Protein AF-A0A9D5VE72-F1 (afdb_monomer_lite)

Secondary structure (DSSP, 8-state):
-PPPEEEEEEE--S---HHHHHHHHHHSPSSEEEEEEE-GGGGGGGGS--GGGTTSEEEEEHHHHHHHHSSPPP-BTTEEEE-HHHHHHHHHH-SEEEEES-TTSSPPTT-----EEEEEEPSSTTSHHHHHHHHHHHHHHHTT-EEEEEESS---SSPPPGGGS-HHHHHHHHHHHHTTPEE--SSTT--------

Foldseek 3Di:
DDAAFEEEEEEAALDFPPVCLVCVQVQDDPRYAYEYEAAHNSLNCQPPDSPSCNNHQYEYAQVNNCVPPVDGDDDDPRYDYDHLVVVLVSLVRGPAYAYPPGLDPPDDPPPGRQHEAEFEADPQLADPSNLVSLVSQLVNLVSVGAYEYEYQDDPPVDDDDLVSHDPSSSVSVVSCLVSVHFYAYDHRPDDGDTPND

Radius of gyration: 16.57 Å; chains: 1; bounding box: 40×34×50 Å

Structure (mmCIF, N/CA/C/O backbone):
data_AF-A0A9D5VE72-F1
#
_entry.id   AF-A0A9D5VE72-F1
#
loop_
_atom_site.group_PDB
_atom_site.id
_atom_site.type_symbol
_atom_site.label_atom_id
_atom_site.label_alt_id
_atom_site.label_comp_id
_atom_site.label_asym_id
_atom_site.label_entity_id
_atom_site.label_seq_id
_atom_site.pdbx_PDB_ins_code
_atom_site.Cartn_x
_atom_site.Cartn_y
_atom_site.Cartn_z
_atom_site.occupancy
_atom_site.B_iso_or_equiv
_atom_site.auth_seq_id
_atom_site.auth_comp_id
_atom_site.auth_asym_id
_atom_site.auth_atom_id
_atom_site.pdbx_PDB_model_num
ATOM 1 N N . MET A 1 1 ? -16.380 -7.851 26.454 1.00 44.31 1 MET A N 1
ATOM 2 C CA . MET A 1 1 ? -16.011 -6.648 25.677 1.00 44.31 1 MET A CA 1
ATOM 3 C C . MET A 1 1 ? -15.258 -7.118 24.447 1.00 44.31 1 MET A C 1
ATOM 5 O O . MET A 1 1 ? -14.295 -7.851 24.623 1.00 44.31 1 MET A O 1
ATOM 9 N N . ASN A 1 2 ? -15.708 -6.775 23.238 1.00 54.56 2 ASN A N 1
ATOM 10 C CA . ASN A 1 2 ? -14.980 -7.134 22.017 1.00 54.56 2 ASN A CA 1
ATOM 11 C C . ASN A 1 2 ? -13.726 -6.261 21.919 1.00 54.56 2 ASN A C 1
ATOM 13 O O . ASN A 1 2 ? -13.822 -5.037 22.006 1.00 54.56 2 ASN A O 1
ATOM 17 N N . SER A 1 3 ? -12.558 -6.885 21.787 1.00 62.16 3 SER A N 1
ATOM 18 C CA . SER A 1 3 ? -11.311 -6.170 21.524 1.00 62.16 3 SER A CA 1
ATOM 19 C C . SER A 1 3 ? -11.406 -5.446 20.176 1.00 62.16 3 SER A C 1
ATOM 21 O O . SER A 1 3 ? -11.952 -6.021 19.230 1.00 62.16 3 SER A O 1
ATOM 23 N N . PRO A 1 4 ? -10.892 -4.210 20.068 1.00 74.38 4 PRO A N 1
ATOM 24 C CA . PRO A 1 4 ? -10.920 -3.478 18.812 1.00 74.38 4 PRO A CA 1
ATOM 25 C C . PRO A 1 4 ? -10.151 -4.243 17.730 1.00 74.38 4 PRO A C 1
ATOM 27 O O . PRO A 1 4 ? -9.059 -4.760 17.981 1.00 74.38 4 PRO A O 1
ATOM 30 N N . SER A 1 5 ? -10.723 -4.341 16.531 1.00 80.75 5 SER A N 1
ATOM 31 C CA . SER A 1 5 ? -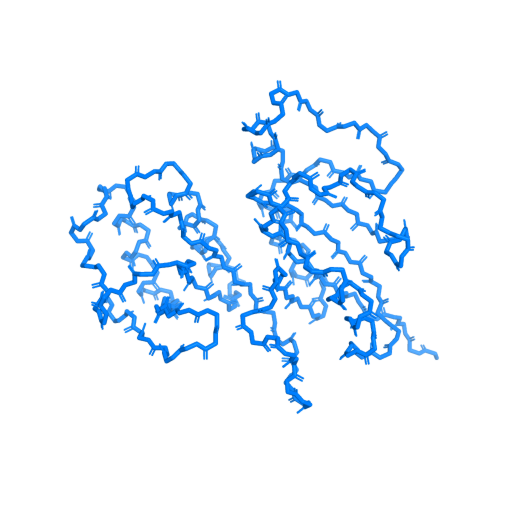10.105 -5.076 15.425 1.00 80.75 5 SER A CA 1
ATOM 32 C C . SER A 1 5 ? -9.045 -4.212 14.731 1.00 80.75 5 SER A C 1
ATOM 34 O O . SER A 1 5 ? -9.296 -3.042 14.452 1.00 80.75 5 SER A O 1
ATOM 36 N N . PRO A 1 6 ? -7.839 -4.732 14.460 1.00 87.31 6 PRO A N 1
ATOM 37 C CA . PRO A 1 6 ? -6.816 -3.971 13.754 1.00 87.31 6 PRO A CA 1
ATOM 38 C C . PRO A 1 6 ? -7.165 -3.805 12.267 1.00 87.31 6 PRO A C 1
ATOM 40 O O . PRO A 1 6 ? -7.476 -4.783 11.576 1.00 87.31 6 PRO A O 1
ATOM 43 N N . LEU A 1 7 ? -7.062 -2.571 11.776 1.00 87.50 7 LEU A N 1
ATOM 44 C CA . LEU A 1 7 ? -7.285 -2.167 10.387 1.00 87.50 7 LEU A CA 1
ATOM 45 C C . LEU A 1 7 ? -5.980 -1.653 9.790 1.00 87.50 7 LEU A C 1
ATOM 47 O O . LEU A 1 7 ? -5.312 -0.824 10.400 1.00 87.50 7 LEU A O 1
ATOM 51 N N . LEU A 1 8 ? -5.662 -2.066 8.567 1.00 89.88 8 LEU A N 1
ATOM 52 C CA . LEU A 1 8 ? -4.554 -1.519 7.794 1.00 89.88 8 LEU A CA 1
ATOM 53 C C . LEU A 1 8 ? -5.049 -0.592 6.680 1.00 89.88 8 LEU A C 1
ATOM 55 O O . LEU A 1 8 ? -5.842 -0.998 5.834 1.00 89.88 8 LEU A O 1
ATOM 59 N N . LEU A 1 9 ? -4.505 0.619 6.633 1.00 89.25 9 LEU A N 1
ATOM 60 C CA . LEU A 1 9 ? -4.647 1.558 5.525 1.00 89.25 9 LEU A CA 1
ATOM 61 C C . LEU A 1 9 ? -3.294 1.683 4.812 1.00 89.25 9 LEU A C 1
ATOM 63 O O . LEU A 1 9 ? -2.303 2.110 5.408 1.00 89.25 9 LEU A O 1
ATOM 67 N N . VAL A 1 10 ? -3.240 1.287 3.544 1.00 89.06 10 VAL A N 1
ATOM 68 C CA . VAL A 1 10 ? -2.052 1.381 2.689 1.00 89.06 10 VAL A CA 1
ATOM 69 C C . VAL A 1 10 ? -2.143 2.666 1.876 1.00 89.06 10 VAL A C 1
ATOM 71 O O . VAL A 1 10 ? -3.048 2.828 1.072 1.00 89.06 10 VAL A O 1
ATOM 74 N N . ILE A 1 11 ? -1.221 3.595 2.076 1.00 89.69 11 ILE A N 1
ATOM 75 C CA . ILE A 1 11 ? -1.232 4.913 1.441 1.00 89.69 11 ILE A CA 1
ATOM 76 C C . ILE A 1 11 ? -0.155 4.919 0.367 1.00 89.69 11 ILE A C 1
ATOM 78 O O . ILE A 1 11 ? 1.037 4.898 0.683 1.00 89.69 11 ILE A O 1
ATOM 82 N N . THR A 1 12 ? -0.580 4.909 -0.896 1.00 82.56 12 THR A N 1
ATOM 83 C CA . THR A 1 12 ? 0.325 4.806 -2.052 1.00 82.56 12 THR A CA 1
ATOM 84 C C . THR A 1 12 ? 0.529 6.134 -2.775 1.00 82.56 12 THR A C 1
ATOM 86 O O . THR A 1 12 ? 1.504 6.272 -3.507 1.00 82.56 12 THR A O 1
ATOM 89 N N . ARG A 1 13 ? -0.354 7.121 -2.565 1.00 79.62 13 ARG A N 1
ATOM 90 C CA . ARG A 1 13 ? -0.354 8.397 -3.298 1.00 79.62 13 ARG A CA 1
ATOM 91 C C . ARG A 1 13 ? -0.070 9.601 -2.418 1.00 79.62 13 ARG A C 1
ATOM 93 O O . ARG A 1 13 ? -0.473 9.633 -1.256 1.00 79.62 13 ARG A O 1
ATOM 100 N N . ARG A 1 14 ? 0.550 10.630 -3.008 1.00 84.50 14 ARG A N 1
ATOM 101 C CA . ARG A 1 14 ? 0.821 11.910 -2.332 1.00 84.50 14 ARG A CA 1
ATOM 102 C C . ARG A 1 14 ? -0.435 12.707 -1.994 1.00 84.50 14 ARG A C 1
ATOM 104 O O . ARG A 1 14 ? -0.396 13.541 -1.098 1.00 84.50 14 ARG A O 1
ATOM 111 N N . HIS A 1 15 ? -1.510 12.518 -2.758 1.00 82.56 15 HIS A N 1
ATOM 112 C CA . HIS A 1 15 ? -2.742 13.277 -2.611 1.00 82.56 15 HIS A CA 1
ATOM 113 C C . HIS A 1 15 ? -3.880 12.330 -2.264 1.00 82.56 15 HIS A C 1
ATOM 115 O O . HIS A 1 15 ? -4.203 11.418 -3.025 1.00 82.56 15 HIS A O 1
ATOM 121 N N . ILE A 1 16 ? -4.462 12.563 -1.095 1.00 81.75 16 ILE A N 1
ATOM 122 C CA . ILE A 1 16 ? -5.697 11.943 -0.646 1.00 81.75 16 ILE A CA 1
ATOM 123 C C . ILE A 1 16 ? -6.658 13.101 -0.370 1.00 81.75 16 ILE A C 1
ATOM 125 O O . ILE A 1 16 ? -6.257 14.005 0.365 1.00 81.75 16 ILE A O 1
ATOM 129 N N . PRO A 1 17 ? -7.871 13.108 -0.955 1.00 81.38 17 PRO A N 1
ATOM 130 C CA . PRO A 1 17 ? -8.847 14.158 -0.695 1.00 81.38 17 PRO A CA 1
ATOM 131 C C . PRO A 1 17 ? -9.116 14.302 0.804 1.00 81.38 17 PRO A C 1
ATOM 133 O O . PRO A 1 17 ? -9.300 13.297 1.488 1.00 81.38 17 PRO A O 1
ATOM 136 N N . ASP A 1 18 ? -9.186 15.533 1.310 1.00 80.56 18 ASP A N 1
ATOM 137 C CA . ASP A 1 18 ? -9.449 15.780 2.736 1.00 80.56 18 ASP A CA 1
ATOM 138 C C . ASP A 1 18 ? -10.783 15.163 3.182 1.00 80.56 18 ASP A C 1
ATOM 140 O O . ASP A 1 18 ? -10.867 14.542 4.239 1.00 80.56 18 ASP A O 1
ATOM 144 N N . THR A 1 19 ? -11.784 15.193 2.300 1.00 80.50 19 THR A N 1
ATOM 145 C CA . THR A 1 19 ? -13.077 14.527 2.506 1.00 80.50 19 THR A CA 1
ATOM 146 C C . THR A 1 19 ? -12.938 13.023 2.746 1.00 80.50 19 THR A C 1
ATOM 148 O O . THR A 1 19 ? -13.656 12.470 3.574 1.00 80.50 19 THR A O 1
ATOM 151 N N . LEU A 1 20 ? -11.979 12.351 2.094 1.00 79.19 20 LEU A N 1
ATOM 152 C CA . LEU A 1 20 ? -11.727 10.924 2.305 1.00 79.19 20 LEU A CA 1
ATOM 153 C C . LEU A 1 20 ? -11.225 10.660 3.728 1.00 79.19 20 LEU A C 1
ATOM 155 O O . LEU A 1 20 ? -11.630 9.678 4.346 1.00 79.19 20 LEU A O 1
ATOM 159 N N . TRP A 1 21 ? -10.357 11.523 4.263 1.00 80.94 21 TRP A N 1
ATOM 160 C CA . TRP A 1 21 ? -9.836 11.371 5.623 1.00 80.94 21 TRP A CA 1
ATOM 161 C C . TRP A 1 21 ? -10.917 11.497 6.691 1.00 80.94 21 TRP A C 1
ATOM 163 O O . TRP A 1 21 ? -10.847 10.782 7.696 1.00 80.94 21 TRP A O 1
ATOM 173 N N . ASP A 1 22 ? -11.891 12.373 6.449 1.00 82.62 22 ASP A N 1
ATOM 174 C CA . ASP A 1 22 ? -12.982 12.683 7.370 1.00 82.62 22 ASP A CA 1
ATOM 175 C C . ASP A 1 22 ? -14.124 11.660 7.301 1.00 82.62 22 ASP A C 1
ATOM 177 O O . ASP A 1 22 ? -14.702 11.293 8.325 1.00 82.62 22 ASP A O 1
ATOM 181 N N . GLU A 1 23 ? -14.434 11.153 6.108 1.00 80.81 23 GLU A N 1
ATOM 182 C CA . GLU A 1 23 ? -15.529 10.203 5.885 1.00 80.81 23 GLU A CA 1
ATOM 183 C C . GLU A 1 23 ? -15.131 8.748 6.178 1.00 80.81 23 GLU A C 1
ATOM 185 O O . GLU A 1 23 ? -15.980 7.935 6.556 1.00 80.81 23 GLU A O 1
ATOM 190 N N . LEU A 1 24 ? -13.848 8.394 6.034 1.00 79.50 24 LEU A N 1
ATOM 191 C CA . LEU A 1 24 ? -13.369 7.019 6.208 1.00 79.50 24 LEU A CA 1
ATOM 192 C C . LEU A 1 24 ? -13.715 6.414 7.586 1.00 79.50 24 LEU A C 1
ATOM 194 O O . LEU A 1 24 ? -14.216 5.289 7.603 1.00 79.50 24 LEU A O 1
ATOM 198 N N . PRO A 1 25 ? -13.535 7.102 8.735 1.00 80.19 25 PRO A N 1
ATOM 199 C CA . PRO A 1 25 ? -13.932 6.566 10.040 1.00 80.19 25 PRO A CA 1
ATOM 200 C C . PRO A 1 25 ? -15.411 6.174 10.126 1.00 80.19 25 PRO A C 1
ATOM 202 O O . PRO A 1 25 ? -15.734 5.190 10.786 1.00 80.19 25 PRO A O 1
ATOM 205 N N . ALA A 1 26 ? -16.300 6.917 9.455 1.00 78.69 26 ALA A N 1
ATOM 206 C CA . ALA A 1 26 ? -17.740 6.664 9.472 1.00 78.69 26 ALA A CA 1
ATOM 207 C C . ALA A 1 26 ? -18.144 5.445 8.624 1.00 78.69 26 ALA A C 1
ATOM 209 O O . ALA A 1 26 ? -19.190 4.847 8.869 1.00 78.69 26 ALA A O 1
ATOM 210 N N . GLN A 1 27 ? -17.324 5.071 7.638 1.00 75.56 27 GLN A N 1
ATOM 211 C CA . GLN A 1 27 ? -17.575 3.924 6.757 1.00 75.56 27 GLN A CA 1
ATOM 212 C C . GLN A 1 27 ? -16.940 2.622 7.263 1.00 75.56 27 GLN A C 1
ATOM 214 O O . GLN A 1 27 ? -17.280 1.534 6.794 1.00 75.56 27 GLN A O 1
ATOM 219 N N . LEU A 1 28 ? -16.008 2.713 8.210 1.00 75.38 28 LEU A N 1
ATOM 220 C CA . LEU A 1 28 ? -15.357 1.552 8.801 1.00 75.38 28 LEU A CA 1
ATOM 221 C C . LEU A 1 28 ? -16.242 0.915 9.883 1.00 75.38 28 LEU A C 1
ATOM 223 O O . LEU A 1 28 ? -17.006 1.612 10.554 1.00 75.38 28 LEU A O 1
ATOM 227 N N . PRO A 1 29 ? -16.130 -0.407 10.113 1.00 72.56 29 PRO A N 1
ATOM 228 C CA . PRO A 1 29 ? -16.817 -1.037 11.233 1.00 72.56 29 PRO A CA 1
ATOM 229 C C . PRO A 1 29 ? -16.419 -0.376 12.563 1.00 72.56 29 PRO A C 1
ATOM 231 O O . PRO A 1 29 ? -15.296 0.107 12.690 1.00 72.56 29 PRO A O 1
ATOM 234 N N . PRO A 1 30 ? -17.286 -0.368 13.586 1.00 71.62 30 PRO A N 1
ATOM 235 C CA . PRO A 1 30 ? -16.957 0.248 14.867 1.00 71.62 30 PRO A CA 1
ATOM 236 C C . PRO A 1 30 ? -15.737 -0.416 15.534 1.00 71.62 30 PRO A C 1
ATOM 238 O O . PRO A 1 30 ? -15.453 -1.595 15.315 1.00 71.62 30 PRO A O 1
ATOM 241 N N . ALA A 1 31 ? -15.039 0.350 16.383 1.00 72.00 31 ALA A N 1
ATOM 242 C CA . ALA A 1 31 ? -13.903 -0.097 17.200 1.00 72.00 31 ALA A CA 1
ATOM 243 C C . ALA A 1 31 ? -12.697 -0.651 16.407 1.00 72.00 31 ALA A C 1
ATOM 245 O O . ALA A 1 31 ? -12.177 -1.718 16.733 1.00 72.00 31 ALA A O 1
ATOM 246 N N . GLN A 1 32 ? -12.220 0.068 15.384 1.00 81.00 32 GLN A N 1
ATOM 247 C CA . GLN A 1 32 ? -10.970 -0.292 14.698 1.00 81.00 32 GLN A CA 1
ATOM 248 C C . GLN A 1 32 ? -9.743 0.353 15.349 1.00 81.00 32 GLN A C 1
ATOM 250 O O . GLN A 1 32 ? -9.782 1.517 15.745 1.00 81.00 32 GLN A O 1
ATOM 255 N N . THR A 1 33 ? -8.630 -0.380 15.377 1.00 85.75 33 THR A N 1
ATOM 256 C CA . THR A 1 33 ? -7.302 0.168 15.691 1.00 85.75 33 THR A CA 1
ATOM 257 C C . THR A 1 33 ? -6.534 0.381 14.383 1.00 85.75 33 THR A C 1
ATOM 259 O O . THR A 1 33 ? -6.145 -0.604 13.751 1.00 85.75 33 THR A O 1
ATOM 262 N N . PRO A 1 34 ? -6.322 1.631 13.936 1.00 89.00 34 PRO A N 1
ATOM 263 C CA . PRO A 1 34 ? -5.724 1.893 12.636 1.00 89.00 34 PRO A CA 1
ATOM 264 C C . PRO A 1 34 ? -4.199 1.747 12.626 1.00 89.00 34 PRO A C 1
ATOM 266 O O . PRO A 1 34 ? -3.471 2.302 13.454 1.00 89.00 34 PRO A O 1
ATOM 269 N N . HIS A 1 35 ? -3.722 1.064 11.596 1.00 93.44 35 HIS A N 1
ATOM 270 C CA . HIS A 1 35 ? -2.339 0.989 11.163 1.00 93.44 35 HIS A CA 1
ATOM 271 C C . HIS A 1 35 ? -2.224 1.654 9.793 1.00 93.44 35 HIS A C 1
ATOM 273 O O . HIS A 1 35 ? -2.965 1.311 8.877 1.00 93.44 35 HIS A O 1
ATOM 279 N N . LEU A 1 36 ? -1.289 2.587 9.637 1.00 94.31 36 LEU A N 1
ATOM 280 C CA . LEU A 1 36 ? -1.017 3.258 8.367 1.00 94.31 36 LEU A CA 1
ATOM 281 C C . LEU A 1 36 ? 0.308 2.746 7.805 1.00 94.31 36 LEU A C 1
ATOM 283 O O . LEU A 1 36 ? 1.330 2.809 8.492 1.00 94.31 36 LEU A O 1
ATOM 287 N N . PHE A 1 37 ? 0.311 2.268 6.563 1.00 93.62 37 PHE A N 1
ATOM 288 C CA . PHE A 1 37 ? 1.531 1.923 5.838 1.00 93.62 37 PHE A CA 1
ATOM 289 C C . PHE A 1 37 ? 1.701 2.843 4.631 1.00 93.62 37 PHE A C 1
ATOM 291 O O . PHE A 1 37 ? 0.883 2.817 3.720 1.00 93.62 37 PHE A O 1
ATOM 298 N N . PHE A 1 38 ? 2.772 3.629 4.606 1.00 92.44 38 PHE A N 1
ATOM 299 C CA . PHE A 1 38 ? 3.057 4.587 3.541 1.00 92.44 38 PHE A CA 1
ATOM 300 C C . PHE A 1 38 ? 4.098 4.025 2.568 1.00 92.44 38 PHE A C 1
ATOM 302 O O . PHE A 1 38 ? 5.180 3.591 2.979 1.00 92.44 38 PHE A O 1
ATOM 309 N N . THR A 1 39 ? 3.795 4.053 1.273 1.00 88.06 39 THR A N 1
ATOM 310 C CA . THR A 1 39 ? 4.681 3.602 0.190 1.00 88.06 39 THR A CA 1
ATOM 311 C C . THR A 1 39 ? 4.442 4.415 -1.084 1.00 88.06 39 THR A C 1
ATOM 313 O O . THR A 1 39 ? 3.541 5.249 -1.099 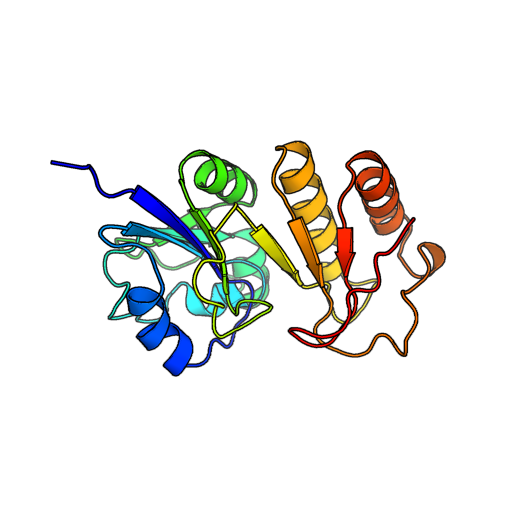1.00 88.06 39 THR A O 1
ATOM 316 N N . GLY A 1 40 ? 5.277 4.229 -2.113 1.00 81.88 40 GLY A N 1
ATOM 317 C CA . GLY A 1 40 ? 5.277 5.075 -3.312 1.00 81.88 40 GLY A CA 1
ATOM 318 C C . GLY A 1 40 ? 5.326 6.567 -2.965 1.00 81.88 40 GLY A C 1
ATOM 319 O O . GLY A 1 40 ? 5.962 6.972 -1.981 1.00 81.88 40 GLY A O 1
ATOM 320 N N . GLU A 1 41 ? 4.558 7.367 -3.702 1.00 83.38 41 GLU A N 1
ATOM 321 C CA . GLU A 1 41 ? 4.405 8.799 -3.431 1.00 83.38 41 GLU A CA 1
ATOM 322 C C . GLU A 1 41 ? 3.726 9.097 -2.084 1.00 83.38 41 GLU A C 1
ATOM 324 O O . GLU A 1 41 ? 3.928 10.156 -1.488 1.00 83.38 41 GLU A O 1
ATOM 329 N N . GLY A 1 42 ? 2.945 8.150 -1.557 1.00 87.75 42 GLY A N 1
ATOM 330 C CA . GLY A 1 42 ? 2.293 8.262 -0.253 1.00 87.75 42 GLY A CA 1
ATOM 331 C C . GLY A 1 42 ? 3.263 8.442 0.910 1.00 87.75 42 GLY A C 1
ATOM 332 O O . GLY A 1 42 ? 2.889 8.982 1.948 1.00 87.75 42 GLY A O 1
ATOM 333 N N . THR A 1 43 ? 4.537 8.079 0.741 1.00 91.31 43 THR A N 1
ATOM 334 C CA . THR A 1 43 ? 5.581 8.328 1.749 1.00 91.31 43 THR A CA 1
ATOM 335 C C . THR A 1 43 ? 5.750 9.803 2.120 1.00 91.31 43 THR A C 1
ATOM 337 O O . THR A 1 43 ? 6.167 10.091 3.241 1.00 91.31 43 THR A O 1
ATOM 340 N N . ILE A 1 44 ? 5.353 10.731 1.243 1.00 89.00 44 ILE A N 1
ATOM 341 C CA . ILE A 1 44 ? 5.320 12.178 1.507 1.00 89.00 44 ILE A CA 1
ATOM 342 C C . ILE A 1 44 ? 4.354 12.518 2.654 1.00 89.00 44 ILE A C 1
ATOM 344 O O . ILE A 1 44 ? 4.618 13.427 3.437 1.00 89.00 44 ILE A O 1
ATOM 348 N N . LEU A 1 45 ? 3.268 11.756 2.805 1.00 90.69 45 LEU A N 1
ATOM 349 C CA . LEU A 1 45 ? 2.251 11.974 3.836 1.00 90.69 45 LEU A CA 1
ATOM 350 C C . LEU A 1 45 ? 2.615 11.356 5.194 1.00 90.69 45 LEU A C 1
ATOM 352 O O . LEU A 1 45 ? 1.937 11.615 6.187 1.00 90.69 45 LEU A O 1
ATOM 356 N N . ALA A 1 46 ? 3.683 10.556 5.278 1.00 91.62 46 ALA A N 1
ATOM 357 C CA . ALA A 1 46 ? 4.031 9.821 6.497 1.00 91.62 46 ALA A CA 1
ATOM 358 C C . ALA A 1 46 ? 4.286 10.739 7.709 1.00 91.62 46 ALA A C 1
ATOM 360 O O . ALA A 1 46 ? 3.987 10.375 8.853 1.00 91.62 46 ALA A O 1
ATOM 361 N N . THR A 1 47 ? 4.818 11.934 7.449 1.00 88.62 47 THR A N 1
ATOM 362 C CA . THR A 1 47 ? 5.159 12.959 8.445 1.00 88.62 47 THR A CA 1
ATOM 363 C C . THR A 1 47 ? 4.081 14.033 8.600 1.00 88.62 47 THR A C 1
ATOM 365 O O . THR A 1 47 ? 4.191 14.871 9.493 1.00 88.62 47 THR A O 1
ATOM 368 N N . ALA A 1 48 ? 3.033 14.009 7.771 1.00 88.56 48 ALA A N 1
ATOM 369 C CA . ALA A 1 48 ? 1.966 14.999 7.813 1.00 88.56 48 ALA A CA 1
ATOM 370 C C . ALA A 1 48 ? 1.110 14.857 9.090 1.00 88.56 48 ALA A C 1
ATOM 372 O O . ALA A 1 48 ? 0.916 13.740 9.602 1.00 88.56 48 ALA A O 1
ATOM 373 N N . PRO A 1 49 ? 0.565 15.965 9.627 1.00 86.25 49 PRO A N 1
ATOM 374 C CA . PRO A 1 49 ? -0.429 15.891 10.689 1.00 86.25 49 PRO A CA 1
ATOM 375 C C . PRO A 1 49 ? -1.696 15.210 10.153 1.00 86.25 49 PRO A C 1
ATOM 377 O O . PRO A 1 49 ? -2.247 15.625 9.142 1.00 86.25 49 PRO A O 1
ATOM 380 N N . LEU A 1 50 ? -2.167 14.166 10.845 1.00 86.00 50 LEU A N 1
ATOM 381 C CA . LEU A 1 50 ? -3.442 13.497 10.546 1.00 86.00 50 LEU A CA 1
ATOM 382 C C . LEU A 1 50 ? -4.258 13.482 11.845 1.00 86.00 50 LEU A C 1
ATOM 384 O O . LEU A 1 50 ? -4.107 12.537 12.620 1.00 86.00 50 LEU A O 1
ATOM 388 N N . PRO A 1 51 ? -5.036 14.537 12.153 1.00 82.00 51 PRO A N 1
ATOM 389 C CA . PRO A 1 51 ? -5.669 14.710 13.465 1.00 82.00 51 PRO A CA 1
ATOM 390 C C . PRO A 1 51 ? -6.560 13.530 13.876 1.00 82.00 51 PRO A C 1
ATOM 392 O O . PRO A 1 51 ? -6.397 12.990 14.974 1.00 82.00 51 PRO A O 1
ATOM 395 N N . LEU A 1 52 ? -7.411 13.062 12.954 1.00 81.94 52 LEU A N 1
ATOM 396 C CA . LEU A 1 52 ? -8.298 11.904 13.141 1.00 81.94 52 LEU A CA 1
ATOM 397 C C . LEU A 1 52 ? -7.542 10.578 13.322 1.00 81.94 52 LEU A C 1
ATOM 399 O O . LEU A 1 52 ? -8.061 9.630 13.902 1.00 81.94 52 LEU A O 1
ATOM 403 N N . TRP A 1 53 ? -6.286 10.530 12.878 1.00 85.56 53 TRP A N 1
ATOM 404 C CA . TRP A 1 53 ? -5.424 9.346 12.885 1.00 85.56 53 TRP A CA 1
ATOM 405 C C . TRP A 1 53 ? -4.145 9.585 13.699 1.00 85.56 53 TRP A C 1
ATOM 407 O O . TRP A 1 53 ? -3.090 9.002 13.434 1.00 85.56 53 TRP A O 1
ATOM 417 N N . SER A 1 54 ? -4.206 10.482 14.685 1.00 85.12 54 SER A N 1
ATOM 418 C CA . SER A 1 54 ? -3.046 10.902 15.483 1.00 85.12 54 SER A CA 1
ATOM 419 C C . SER A 1 54 ? -2.465 9.758 16.322 1.00 85.12 54 SER A C 1
ATOM 421 O O . SER A 1 54 ? -1.249 9.671 16.493 1.00 85.12 54 SER A O 1
ATOM 423 N N . GLN A 1 55 ? -3.324 8.838 16.769 1.00 86.25 55 GLN A N 1
ATOM 424 C CA . GLN A 1 55 ? -2.962 7.637 17.533 1.00 86.25 55 GLN A CA 1
ATOM 425 C C . GLN A 1 55 ? -2.654 6.416 16.651 1.00 86.25 55 GLN A C 1
ATOM 427 O O . GLN A 1 55 ? -2.313 5.353 17.165 1.00 86.25 55 GLN A O 1
ATOM 432 N N . ALA A 1 56 ? -2.785 6.533 15.326 1.00 89.75 56 ALA A N 1
ATOM 433 C CA . ALA A 1 56 ? -2.534 5.414 14.430 1.00 89.75 56 ALA A CA 1
ATOM 434 C C . ALA A 1 56 ? -1.042 5.062 14.416 1.00 89.75 56 ALA A C 1
ATOM 436 O O . ALA A 1 56 ? -0.185 5.941 14.288 1.00 89.75 56 ALA A O 1
ATOM 437 N N . ARG A 1 57 ? -0.721 3.766 14.476 1.00 93.19 57 ARG A N 1
ATOM 438 C CA . ARG A 1 57 ? 0.655 3.296 14.265 1.00 93.19 57 ARG A CA 1
ATOM 439 C C . ARG A 1 57 ? 1.010 3.502 12.797 1.00 93.19 57 ARG A C 1
ATOM 441 O O . ARG A 1 57 ? 0.348 2.946 11.924 1.00 93.19 57 ARG A O 1
ATOM 448 N N . ARG A 1 58 ? 2.078 4.249 12.528 1.00 94.88 58 ARG A N 1
ATOM 449 C CA . ARG A 1 58 ? 2.550 4.576 11.182 1.00 94.88 58 ARG A CA 1
ATOM 450 C C . ARG A 1 58 ? 3.820 3.805 10.859 1.00 94.88 58 ARG A C 1
ATOM 452 O O . ARG A 1 58 ? 4.767 3.759 11.647 1.00 94.88 58 ARG A O 1
ATOM 459 N N . VAL A 1 59 ? 3.851 3.224 9.670 1.00 94.94 59 VAL A N 1
ATOM 460 C CA . VAL A 1 59 ? 5.029 2.587 9.089 1.00 94.94 59 VAL A CA 1
ATOM 461 C C . VAL A 1 59 ? 5.285 3.225 7.735 1.00 94.94 59 VAL A C 1
ATOM 463 O O . VAL A 1 59 ? 4.397 3.250 6.892 1.00 94.94 59 VAL A O 1
ATOM 466 N N . VAL A 1 60 ? 6.493 3.725 7.505 1.00 94.12 60 VAL A N 1
ATOM 467 C CA . VAL A 1 60 ? 6.892 4.276 6.206 1.00 94.12 60 VAL A CA 1
ATOM 468 C C . VAL A 1 60 ? 7.904 3.360 5.533 1.00 94.12 60 VAL A C 1
ATOM 470 O O . VAL A 1 60 ? 8.893 2.961 6.148 1.00 94.12 60 VAL A O 1
ATOM 473 N N . CYS A 1 61 ? 7.670 3.006 4.270 1.00 91.38 61 CYS A N 1
ATOM 474 C CA . CYS A 1 61 ? 8.626 2.235 3.486 1.00 91.38 61 CYS A CA 1
ATOM 475 C C . CYS A 1 61 ? 9.894 3.069 3.257 1.00 91.38 61 CYS A C 1
ATOM 477 O O . CYS A 1 61 ? 9.877 4.034 2.497 1.00 91.38 61 CYS A O 1
ATOM 479 N N . THR A 1 62 ? 11.000 2.695 3.905 1.00 89.31 62 THR A N 1
ATOM 480 C CA . THR A 1 62 ? 12.261 3.452 3.871 1.00 89.31 62 THR A CA 1
ATOM 481 C C . THR A 1 62 ? 12.800 3.613 2.458 1.00 89.31 62 THR A C 1
ATOM 483 O O . THR A 1 62 ? 13.295 4.681 2.123 1.00 89.31 62 THR A O 1
ATOM 486 N N . HIS A 1 63 ? 12.683 2.574 1.630 1.00 85.62 63 HIS A N 1
ATOM 487 C CA . HIS A 1 63 ? 13.149 2.607 0.244 1.00 85.62 63 HIS A CA 1
ATOM 488 C C . HIS A 1 63 ? 12.453 3.711 -0.563 1.00 85.62 63 HIS A C 1
ATOM 490 O O . HIS A 1 63 ? 13.120 4.616 -1.055 1.00 85.62 63 HIS A O 1
ATOM 496 N N . ALA A 1 64 ? 11.118 3.700 -0.591 1.00 83.44 64 ALA A N 1
ATOM 497 C CA . ALA A 1 64 ? 10.326 4.723 -1.277 1.00 83.44 64 ALA A CA 1
ATOM 498 C C . ALA A 1 64 ? 10.522 6.120 -0.655 1.00 83.44 64 ALA A C 1
ATOM 500 O O . ALA A 1 64 ? 10.670 7.108 -1.365 1.00 83.44 64 ALA A O 1
ATOM 501 N N . PHE A 1 65 ? 10.617 6.217 0.675 1.00 88.00 65 PHE A N 1
ATOM 502 C CA . PHE A 1 65 ? 10.857 7.501 1.340 1.00 88.00 65 PHE A CA 1
ATOM 503 C C . PHE A 1 65 ? 12.187 8.136 0.912 1.00 88.00 65 PHE A C 1
ATOM 505 O O . PHE A 1 65 ? 12.243 9.332 0.631 1.00 88.00 65 PHE A O 1
ATOM 512 N N . LEU A 1 66 ? 13.258 7.338 0.833 1.00 87.25 66 LEU A N 1
ATOM 513 C CA . LEU A 1 66 ? 14.581 7.814 0.424 1.00 87.25 66 LEU A CA 1
ATOM 514 C C . LEU A 1 66 ? 14.617 8.274 -1.037 1.00 87.25 66 LEU A C 1
ATOM 516 O O . LEU A 1 66 ? 15.386 9.182 -1.348 1.00 87.25 66 LEU A O 1
ATOM 520 N N . GLN A 1 67 ? 13.779 7.709 -1.912 1.00 83.38 67 GLN A N 1
ATOM 521 C CA . GLN A 1 67 ? 13.648 8.184 -3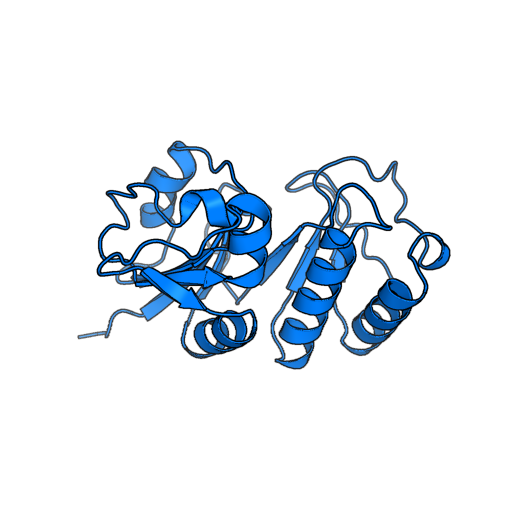.293 1.00 83.38 67 GLN A CA 1
ATOM 522 C C . GLN A 1 67 ? 13.110 9.622 -3.357 1.00 83.38 67 GLN A C 1
ATOM 524 O O . GLN A 1 67 ? 13.582 10.406 -4.179 1.00 83.38 67 GLN A O 1
ATOM 529 N N . HIS A 1 68 ? 12.191 9.999 -2.460 1.00 81.50 68 HIS A N 1
ATOM 530 C CA . HIS A 1 68 ? 11.611 11.346 -2.431 1.00 81.50 68 HIS A CA 1
ATOM 531 C C . HIS A 1 68 ? 12.430 12.356 -1.618 1.00 81.50 68 HIS A C 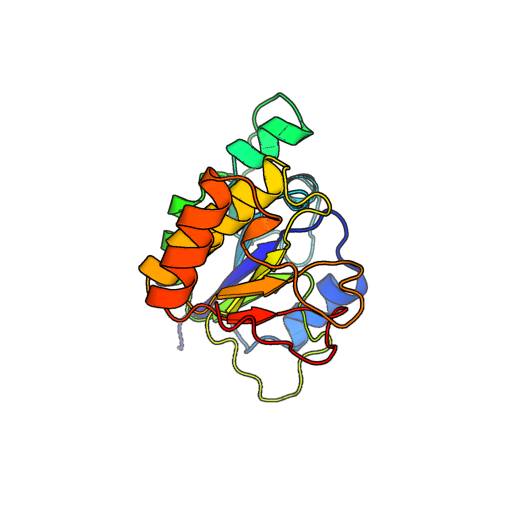1
ATOM 533 O O . HIS A 1 68 ? 12.632 13.483 -2.064 1.00 81.50 68 HIS A O 1
ATOM 539 N N . TRP A 1 69 ? 12.913 11.970 -0.435 1.00 80.69 69 TRP A N 1
ATOM 540 C CA . TRP A 1 69 ? 13.499 12.911 0.529 1.00 80.69 69 TRP A CA 1
ATOM 541 C C . TRP A 1 69 ? 15.027 12.851 0.603 1.00 80.69 69 TRP A C 1
ATOM 543 O O . TRP A 1 69 ? 15.652 13.762 1.136 1.00 80.69 69 TRP A O 1
ATOM 553 N N . ARG A 1 70 ? 15.662 11.797 0.066 1.00 83.88 70 ARG A N 1
ATOM 554 C CA . ARG A 1 70 ? 17.125 11.560 0.110 1.00 83.88 70 ARG A CA 1
ATOM 555 C C . ARG A 1 70 ? 17.748 11.532 1.517 1.00 83.88 70 ARG A C 1
ATOM 557 O O . ARG A 1 70 ? 18.967 11.477 1.648 1.00 83.88 70 ARG A O 1
ATOM 564 N N . HIS A 1 71 ? 16.930 11.524 2.564 1.00 83.12 71 HIS A N 1
ATOM 565 C CA . HIS A 1 71 ? 17.324 11.395 3.964 1.00 83.12 71 HIS A CA 1
ATOM 566 C C . HIS A 1 71 ? 16.337 10.466 4.688 1.00 83.12 71 HIS A C 1
ATOM 568 O O . HIS A 1 71 ? 15.224 10.263 4.199 1.00 83.12 71 HIS A O 1
ATOM 574 N N . PRO A 1 72 ? 16.708 9.857 5.828 1.00 81.88 72 PRO A N 1
ATOM 575 C CA . PRO A 1 72 ? 15.793 8.998 6.573 1.00 81.88 72 PRO A CA 1
ATOM 576 C C . PRO A 1 72 ? 14.574 9.778 7.102 1.00 81.88 72 PRO A C 1
ATOM 578 O O . PRO A 1 72 ? 14.642 11.004 7.257 1.00 81.88 72 PRO A O 1
ATOM 581 N N . PRO A 1 73 ? 13.456 9.084 7.385 1.00 81.19 73 PRO A N 1
ATOM 582 C CA . PRO A 1 73 ? 12.288 9.708 7.990 1.00 81.19 73 PRO A CA 1
ATOM 583 C C . PRO A 1 73 ? 12.622 10.235 9.394 1.00 81.19 73 PRO A C 1
ATOM 585 O O . PRO A 1 73 ? 13.380 9.587 10.123 1.00 81.19 73 PRO A O 1
ATOM 588 N N . PRO A 1 74 ? 12.069 11.394 9.792 1.00 82.94 74 PRO A N 1
ATOM 589 C CA . PRO A 1 74 ? 12.304 11.950 11.117 1.00 82.94 74 PRO A CA 1
ATOM 590 C C . PRO A 1 74 ? 11.727 11.027 12.204 1.00 82.94 74 PRO A C 1
ATOM 592 O O . PRO A 1 74 ? 10.694 10.387 11.981 1.00 82.94 74 PRO A O 1
ATOM 595 N N . PRO A 1 75 ? 12.352 10.963 13.393 1.00 80.38 75 PRO A N 1
ATOM 596 C CA . PRO A 1 75 ? 11.805 10.205 14.509 1.00 80.38 75 PRO A CA 1
ATOM 597 C C . PRO A 1 75 ? 10.537 10.899 15.028 1.00 80.38 75 PRO A C 1
ATOM 599 O O . PRO A 1 75 ? 10.611 11.970 15.627 1.00 80.38 75 PRO A O 1
ATOM 602 N N . LEU A 1 76 ? 9.369 10.292 14.802 1.00 87.25 76 LEU A N 1
ATOM 603 C CA . LEU A 1 76 ? 8.094 10.720 15.389 1.00 87.25 76 LEU A CA 1
ATOM 604 C C . LEU A 1 76 ? 7.547 9.598 16.288 1.00 87.25 76 LEU A C 1
ATOM 606 O O . LEU A 1 76 ? 7.731 8.430 15.944 1.00 87.25 76 LEU A O 1
ATOM 610 N N . PRO A 1 77 ? 6.829 9.906 17.389 1.00 84.31 77 PRO A N 1
ATOM 611 C CA . PRO A 1 77 ? 6.414 8.910 18.388 1.00 84.31 77 PRO A CA 1
ATOM 612 C C . PRO A 1 77 ? 5.658 7.701 17.819 1.00 84.31 77 PRO A C 1
ATOM 614 O O . PRO A 1 77 ? 5.854 6.578 18.272 1.00 84.31 77 PRO A O 1
ATOM 617 N N . ASN A 1 78 ? 4.839 7.927 16.788 1.00 89.88 78 ASN A N 1
ATOM 618 C CA . ASN A 1 78 ? 4.019 6.894 16.155 1.00 89.88 78 ASN A CA 1
ATOM 619 C C . ASN A 1 78 ? 4.520 6.491 14.758 1.00 89.88 78 ASN A C 1
ATOM 621 O O . ASN A 1 78 ? 3.839 5.718 14.089 1.00 89.88 78 ASN A O 1
ATOM 625 N N . LEU A 1 79 ? 5.674 6.999 14.298 1.00 93.56 79 LEU A N 1
ATOM 626 C CA . LEU A 1 79 ? 6.241 6.699 12.979 1.00 93.56 79 LEU A CA 1
ATOM 627 C C . LEU A 1 79 ? 7.445 5.772 13.096 1.00 93.56 79 LEU A C 1
ATOM 629 O O . LEU A 1 79 ? 8.436 6.087 13.745 1.00 93.56 79 LEU A O 1
ATOM 633 N N . THR A 1 80 ? 7.383 4.654 12.383 1.00 94.06 80 THR A N 1
ATOM 634 C CA . THR A 1 80 ? 8.488 3.702 12.281 1.00 94.06 80 THR A CA 1
ATOM 635 C C . THR A 1 80 ? 8.940 3.547 10.834 1.00 94.06 80 THR A C 1
ATOM 637 O O . THR A 1 80 ? 8.129 3.460 9.910 1.00 94.06 80 THR A O 1
ATOM 640 N N . ALA A 1 81 ? 10.254 3.512 10.627 1.00 91.75 81 ALA A N 1
ATOM 641 C CA . ALA A 1 81 ? 10.845 3.147 9.348 1.00 91.75 81 ALA A CA 1
ATOM 642 C C . ALA A 1 81 ? 10.669 1.636 9.123 1.00 91.75 81 ALA A C 1
ATOM 644 O O . ALA A 1 81 ? 10.981 0.830 9.998 1.00 91.75 81 ALA A O 1
ATOM 645 N N . GLY A 1 82 ? 10.161 1.250 7.956 1.00 90.00 82 GLY A N 1
ATOM 646 C CA . GLY A 1 82 ? 9.869 -0.132 7.601 1.00 90.00 82 GLY A CA 1
ATOM 647 C C . GLY A 1 82 ? 10.272 -0.477 6.170 1.00 90.00 82 GLY A C 1
ATOM 648 O O . GLY A 1 82 ? 10.872 0.302 5.436 1.00 90.00 82 GLY A O 1
ATOM 649 N N . ARG A 1 83 ? 9.931 -1.693 5.754 1.00 86.44 83 ARG A N 1
ATOM 650 C CA . ARG A 1 83 ? 10.160 -2.222 4.396 1.00 86.44 83 ARG A CA 1
ATOM 651 C C . ARG A 1 83 ? 8.894 -2.920 3.912 1.00 86.44 83 ARG A C 1
ATOM 653 O O . ARG A 1 83 ? 8.001 -3.158 4.718 1.00 86.44 83 ARG A O 1
ATOM 660 N N . LEU A 1 84 ? 8.845 -3.353 2.655 1.00 81.38 84 LEU A N 1
ATOM 661 C CA . LEU A 1 84 ? 7.698 -4.110 2.125 1.00 81.38 84 LEU A CA 1
ATOM 662 C C . LEU A 1 84 ? 7.374 -5.377 2.944 1.00 81.38 84 LEU A C 1
ATOM 664 O O . LEU A 1 84 ? 6.210 -5.709 3.133 1.00 81.38 84 LEU A O 1
ATOM 668 N N . ALA A 1 85 ? 8.371 -6.024 3.557 1.00 78.50 85 ALA A N 1
ATOM 669 C CA . ALA A 1 85 ? 8.134 -7.133 4.490 1.00 78.50 85 ALA A CA 1
ATOM 670 C C . ALA A 1 85 ? 7.266 -6.742 5.710 1.00 78.50 85 ALA A C 1
ATOM 672 O O . ALA A 1 85 ? 6.521 -7.568 6.238 1.00 78.50 85 ALA A O 1
ATOM 673 N N . HIS A 1 86 ? 7.324 -5.478 6.150 1.00 88.62 86 HIS A N 1
ATOM 674 C CA . HIS A 1 86 ? 6.452 -4.968 7.211 1.00 88.62 86 HIS A CA 1
ATOM 675 C C . HIS A 1 86 ? 5.005 -4.849 6.735 1.00 88.62 86 HIS A C 1
ATOM 677 O O . HIS A 1 86 ? 4.106 -5.130 7.522 1.00 88.62 86 HIS A O 1
ATOM 683 N N . LEU A 1 87 ? 4.773 -4.504 5.463 1.00 87.00 87 LEU A N 1
ATOM 684 C CA . LEU A 1 87 ? 3.428 -4.493 4.890 1.00 87.00 87 LEU A CA 1
ATOM 685 C C . LEU A 1 87 ? 2.805 -5.892 4.938 1.00 87.00 87 LEU A C 1
ATOM 687 O O . LEU A 1 87 ? 1.707 -6.046 5.460 1.00 87.00 87 LEU A O 1
ATOM 691 N N . GLY A 1 88 ? 3.534 -6.924 4.501 1.00 79.94 88 GLY A N 1
ATOM 692 C CA . GLY A 1 88 ? 3.070 -8.316 4.597 1.00 79.94 88 GLY A CA 1
ATOM 693 C C . GLY A 1 88 ? 2.790 -8.763 6.039 1.00 79.94 88 GLY A C 1
ATOM 694 O O . GLY A 1 88 ? 1.835 -9.490 6.310 1.00 79.94 88 GLY A O 1
ATOM 695 N N . ARG A 1 89 ? 3.582 -8.292 7.010 1.00 84.81 89 ARG A N 1
ATOM 696 C CA . ARG A 1 89 ? 3.324 -8.548 8.433 1.00 84.81 89 ARG A CA 1
ATOM 697 C C . ARG A 1 89 ? 2.036 -7.876 8.914 1.00 84.81 89 ARG A C 1
ATOM 699 O O . ARG A 1 89 ? 1.193 -8.563 9.482 1.00 84.81 89 ARG A O 1
ATOM 706 N N . LEU A 1 90 ? 1.868 -6.582 8.642 1.00 88.19 90 LEU A N 1
ATOM 707 C CA . LEU A 1 90 ? 0.662 -5.833 9.005 1.00 88.19 90 LEU A CA 1
ATOM 708 C C . LEU A 1 90 ? -0.583 -6.430 8.350 1.00 88.19 90 LEU A C 1
ATOM 710 O O . LEU A 1 90 ? -1.614 -6.543 9.002 1.00 88.19 90 LEU A O 1
ATOM 714 N N . LEU A 1 91 ? -0.479 -6.878 7.098 1.00 83.12 91 LEU A N 1
ATOM 715 C CA . LEU A 1 91 ? -1.567 -7.565 6.415 1.00 83.12 91 LEU A CA 1
ATOM 716 C C . LEU A 1 91 ? -1.974 -8.846 7.128 1.00 83.12 91 LEU A C 1
ATOM 718 O O . LEU A 1 91 ? -3.156 -9.148 7.145 1.00 83.12 91 LEU A O 1
ATOM 722 N N . ARG A 1 92 ? -1.058 -9.604 7.736 1.00 80.44 92 ARG A N 1
ATOM 723 C CA . ARG A 1 92 ? -1.419 -10.790 8.533 1.00 80.44 92 ARG A CA 1
ATOM 724 C C . ARG A 1 92 ? -2.026 -10.425 9.887 1.00 80.44 92 ARG A C 1
ATOM 726 O O . ARG A 1 92 ? -2.981 -11.075 10.293 1.00 80.44 92 ARG A O 1
ATOM 733 N N . GLU A 1 93 ? -1.497 -9.392 10.539 1.00 86.00 93 G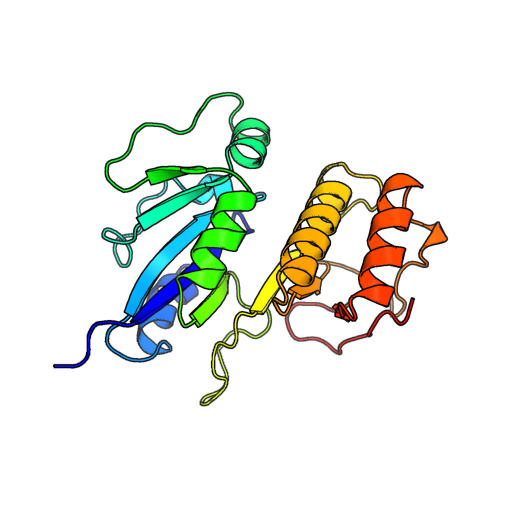LU A N 1
ATOM 734 C CA . GLU A 1 93 ? -1.940 -8.918 11.860 1.00 86.00 93 GLU A CA 1
ATOM 735 C C . GLU A 1 93 ? -3.319 -8.237 11.813 1.00 86.00 93 GLU A C 1
ATOM 737 O O . GLU A 1 93 ? -4.099 -8.358 12.755 1.00 86.00 93 GLU A O 1
ATOM 742 N N . CYS A 1 94 ? -3.640 -7.542 10.719 1.00 84.38 94 CYS A N 1
ATOM 743 C CA . CYS A 1 94 ? -4.893 -6.808 10.580 1.00 84.38 94 CYS A CA 1
ATOM 744 C C . CYS A 1 94 ? -6.043 -7.717 10.138 1.00 84.38 94 CYS A C 1
ATOM 746 O O . CYS A 1 94 ? -5.867 -8.643 9.342 1.00 84.38 94 CYS A O 1
ATOM 748 N N . THR A 1 95 ? -7.245 -7.436 10.638 1.00 79.62 95 THR A N 1
ATOM 749 C CA . THR A 1 95 ? -8.472 -8.128 10.213 1.00 79.62 95 THR A CA 1
ATOM 750 C C . THR A 1 95 ? -8.939 -7.595 8.862 1.00 79.62 95 THR A C 1
ATOM 752 O O . THR A 1 95 ? -9.333 -8.364 7.990 1.00 79.62 95 THR A O 1
ATOM 755 N N . LEU A 1 96 ? -8.808 -6.281 8.672 1.00 79.19 96 LEU A N 1
ATOM 756 C CA . LEU A 1 96 ? -9.177 -5.562 7.460 1.00 79.19 96 LEU A CA 1
ATOM 757 C C . LEU A 1 96 ? -7.945 -4.859 6.894 1.00 79.19 96 LEU A C 1
ATOM 759 O O . LEU A 1 96 ? -7.095 -4.385 7.651 1.00 79.19 96 LEU A O 1
ATOM 763 N N . ALA A 1 97 ? -7.848 -4.777 5.572 1.00 81.75 97 ALA A N 1
ATOM 764 C CA . ALA A 1 97 ? -6.824 -3.972 4.923 1.00 81.75 97 ALA A CA 1
ATOM 765 C C . ALA A 1 97 ? -7.355 -3.354 3.639 1.00 81.75 97 ALA A C 1
ATOM 767 O O . ALA A 1 97 ? -8.045 -4.033 2.876 1.00 81.75 97 ALA A O 1
ATOM 768 N N . THR A 1 98 ? -7.001 -2.096 3.401 1.00 79.81 98 THR A N 1
ATOM 769 C CA . THR A 1 98 ? -7.375 -1.404 2.174 1.00 79.81 98 THR A CA 1
ATOM 770 C C . THR A 1 98 ? -6.346 -0.361 1.746 1.00 79.81 98 THR A C 1
ATOM 772 O O . THR A 1 98 ? -5.599 0.147 2.583 1.00 79.81 98 THR A O 1
ATOM 775 N N . THR A 1 99 ? -6.304 -0.037 0.453 1.00 81.31 99 THR A N 1
ATOM 776 C CA . THR A 1 99 ? -5.455 1.026 -0.108 1.00 81.31 99 THR A CA 1
ATOM 777 C C . THR A 1 99 ? -6.218 2.348 -0.216 1.00 81.31 99 THR A C 1
ATOM 779 O O . THR A 1 99 ? -7.389 2.356 -0.583 1.00 81.31 99 THR A O 1
ATOM 782 N N . LEU A 1 100 ? -5.542 3.466 0.066 1.00 80.12 100 LEU A N 1
ATOM 783 C CA . LEU A 1 100 ? -6.028 4.828 -0.140 1.00 80.12 100 LEU A CA 1
ATOM 784 C C . LEU A 1 100 ? -5.247 5.548 -1.267 1.00 80.12 100 LEU A C 1
ATOM 786 O O . LEU A 1 100 ? -4.012 5.464 -1.289 1.00 80.12 100 LEU A O 1
ATOM 790 N N . PRO A 1 101 ? -5.936 6.314 -2.140 1.00 69.62 101 PRO A N 1
ATOM 791 C CA . PRO A 1 101 ? -7.395 6.384 -2.245 1.00 69.62 101 PRO A CA 1
ATOM 792 C C . PRO A 1 101 ? -7.990 5.036 -2.693 1.00 69.62 101 PRO A C 1
ATOM 794 O O . PRO A 1 101 ? -7.335 4.248 -3.377 1.00 69.62 101 PRO A O 1
ATOM 797 N N . LEU A 1 102 ? -9.211 4.745 -2.236 1.00 67.94 102 LEU A N 1
ATOM 798 C CA . LEU A 1 102 ? -9.908 3.501 -2.569 1.00 67.94 102 LEU A CA 1
ATOM 799 C C . LEU A 1 102 ? -10.230 3.485 -4.068 1.00 67.94 102 LEU A C 1
ATOM 801 O O . LEU A 1 102 ? -10.746 4.487 -4.561 1.00 67.94 102 LEU A O 1
ATOM 805 N N . PRO A 1 103 ? -10.030 2.364 -4.786 1.00 56.09 103 PRO A N 1
ATOM 806 C CA . PRO A 1 103 ? -10.383 2.281 -6.204 1.00 56.09 103 PRO A CA 1
ATOM 807 C C . PRO A 1 103 ? -11.862 2.572 -6.501 1.00 56.09 103 PRO A C 1
ATOM 809 O O . PRO A 1 103 ? -12.192 2.946 -7.619 1.00 56.09 103 PRO A O 1
ATOM 812 N N . THR A 1 104 ? -12.751 2.383 -5.520 1.00 56.62 104 THR A N 1
ATOM 813 C CA . THR A 1 104 ? -14.205 2.562 -5.653 1.00 56.62 104 THR A CA 1
ATOM 814 C C . THR A 1 104 ? -14.764 3.429 -4.524 1.00 56.62 104 THR A C 1
ATOM 816 O O . THR A 1 104 ? -15.645 2.994 -3.787 1.00 56.62 104 THR A O 1
ATOM 819 N N . TRP A 1 105 ? -14.213 4.625 -4.317 1.00 52.12 105 TRP A N 1
ATOM 820 C CA . TRP A 1 105 ? -14.777 5.569 -3.350 1.00 52.12 105 TRP A CA 1
ATOM 821 C C . TRP A 1 105 ? -16.032 6.277 -3.900 1.00 52.12 105 TRP A C 1
ATOM 823 O O . TRP A 1 105 ? -15.981 6.745 -5.040 1.00 52.12 105 TRP A O 1
ATOM 833 N N . PRO A 1 106 ? -17.121 6.433 -3.113 1.00 54.72 106 PRO A N 1
ATOM 834 C CA . PRO A 1 106 ? -17.346 5.934 -1.746 1.00 54.72 106 PRO A CA 1
ATOM 835 C C . PRO A 1 106 ? -17.629 4.426 -1.682 1.00 54.72 106 PRO A C 1
ATOM 837 O O . PRO A 1 106 ? -18.163 3.851 -2.630 1.00 54.72 106 PRO A O 1
ATOM 840 N N . LEU A 1 107 ? -17.298 3.781 -0.552 1.00 58.91 107 LEU A N 1
ATOM 841 C CA . LEU A 1 107 ? -17.553 2.347 -0.370 1.00 58.91 107 LEU A CA 1
ATOM 842 C C . LEU A 1 107 ? -19.053 2.064 -0.482 1.00 58.91 107 LEU A C 1
ATOM 844 O O . LEU A 1 107 ? -19.865 2.675 0.216 1.00 58.91 107 LEU A O 1
ATOM 848 N N . GLN A 1 108 ? -19.433 1.091 -1.312 1.00 56.16 108 GLN A N 1
ATOM 849 C CA . GLN A 1 108 ? -20.809 0.610 -1.287 1.00 56.16 108 GLN A CA 1
ATOM 850 C C . GLN A 1 108 ? -21.086 -0.075 0.066 1.00 56.16 108 GLN A C 1
ATOM 852 O O . GLN A 1 108 ? -20.245 -0.857 0.539 1.00 56.16 108 GLN A O 1
ATOM 857 N N . PRO A 1 109 ? -22.242 0.189 0.704 1.00 45.31 109 PRO A N 1
ATOM 858 C CA . PRO A 1 109 ? -22.624 -0.463 1.951 1.00 45.31 109 PRO A CA 1
ATOM 859 C C . PRO A 1 109 ? -22.533 -1.986 1.830 1.00 45.31 109 PRO A C 1
ATOM 861 O O . PRO A 1 109 ? -23.061 -2.572 0.889 1.00 45.31 109 PRO A O 1
ATOM 864 N N . GLY A 1 110 ? -21.864 -2.637 2.784 1.00 45.75 110 GLY A N 1
ATOM 865 C CA . GLY A 1 110 ? -21.721 -4.095 2.772 1.00 45.75 110 GLY A CA 1
ATOM 866 C C . GLY A 1 110 ? -20.638 -4.627 1.834 1.00 45.75 110 GLY A C 1
ATOM 867 O O . GLY A 1 110 ? -20.650 -5.818 1.545 1.00 45.75 110 GLY A O 1
ATOM 868 N N . THR A 1 111 ? -19.687 -3.794 1.398 1.00 51.12 111 THR A N 1
ATOM 869 C CA . THR A 1 111 ? -18.429 -4.262 0.796 1.00 51.12 111 THR A CA 1
ATOM 870 C C . THR A 1 111 ? -17.429 -4.540 1.928 1.00 51.12 111 THR A C 1
ATOM 872 O O . THR A 1 111 ? -16.738 -3.619 2.365 1.00 51.12 111 THR A O 1
ATOM 875 N N . PRO A 1 112 ? -17.363 -5.757 2.508 1.00 42.97 112 PRO A N 1
ATOM 876 C CA . PRO A 1 112 ? -16.385 -6.043 3.544 1.00 42.97 112 PRO A CA 1
ATOM 877 C C . PRO A 1 112 ? -14.976 -5.875 2.979 1.00 42.97 112 PRO A C 1
ATOM 879 O O . PRO A 1 112 ? -14.656 -6.401 1.911 1.00 42.97 112 PRO A O 1
ATOM 882 N N . GLY A 1 113 ? -14.134 -5.179 3.746 1.00 49.38 113 GLY A N 1
ATOM 883 C CA . GLY A 1 113 ? -12.697 -5.025 3.532 1.00 49.38 113 GLY A CA 1
ATOM 884 C C . GLY A 1 113 ? -11.935 -6.341 3.681 1.00 49.38 113 GLY A C 1
ATOM 885 O O . GLY A 1 113 ? -11.058 -6.471 4.535 1.00 49.38 113 GLY A O 1
ATOM 886 N N . ASN A 1 114 ? -12.248 -7.324 2.836 1.00 56.34 114 ASN A N 1
ATOM 887 C CA . ASN A 1 114 ? -11.289 -8.367 2.508 1.00 56.34 114 ASN A CA 1
ATOM 888 C C . ASN A 1 114 ? -10.005 -7.663 2.093 1.00 56.34 114 ASN A C 1
ATOM 890 O O . ASN A 1 114 ? -10.077 -6.726 1.309 1.00 56.34 114 ASN A O 1
ATOM 894 N N . LYS A 1 115 ? -8.869 -8.096 2.649 1.00 62.44 115 LYS A N 1
ATOM 895 C CA . LYS A 1 115 ? -7.544 -7.497 2.442 1.00 62.44 115 LYS A CA 1
ATOM 896 C C . LYS A 1 115 ? -7.301 -7.274 0.951 1.00 62.44 115 LYS A C 1
ATOM 898 O O . LYS A 1 115 ? -6.905 -8.203 0.250 1.00 62.44 115 LYS A O 1
ATOM 903 N N . GLN A 1 116 ? -7.597 -6.067 0.492 1.00 66.25 116 GLN A N 1
ATOM 904 C CA . GLN A 1 116 ? -7.518 -5.652 -0.896 1.00 66.25 116 GLN A CA 1
ATOM 905 C C . GLN A 1 116 ? -6.440 -4.593 -0.933 1.00 66.25 116 GLN A C 1
ATOM 907 O O . GLN A 1 116 ? -6.631 -3.467 -0.477 1.00 66.25 116 GLN A O 1
ATOM 912 N N . VAL A 1 117 ? -5.271 -4.987 -1.420 1.00 70.94 117 VAL A N 1
ATOM 913 C CA . VAL A 1 117 ? -4.184 -4.041 -1.634 1.00 70.94 117 VAL A CA 1
ATOM 914 C C . VAL A 1 117 ? -4.207 -3.664 -3.099 1.00 70.94 117 VAL A C 1
ATOM 916 O O . VAL A 1 117 ? -3.938 -4.493 -3.965 1.00 70.94 117 VAL A O 1
ATOM 919 N N . ALA A 1 118 ? -4.555 -2.414 -3.364 1.00 72.50 118 ALA A N 1
ATOM 920 C CA . ALA A 1 118 ? -4.389 -1.823 -4.675 1.00 72.50 118 ALA A CA 1
ATOM 921 C C . ALA A 1 118 ? -2.947 -1.306 -4.807 1.00 72.50 118 ALA A C 1
ATOM 923 O O . ALA A 1 118 ? -2.454 -0.627 -3.901 1.00 72.50 118 ALA A O 1
ATOM 924 N N . VAL A 1 119 ? -2.269 -1.633 -5.905 1.00 71.88 119 VAL A N 1
ATOM 925 C CA . VAL A 1 119 ? -0.907 -1.178 -6.207 1.00 71.88 119 VAL A CA 1
ATOM 926 C C . VAL A 1 119 ? -0.934 -0.416 -7.537 1.00 71.88 119 VAL A C 1
ATOM 928 O O . VAL A 1 119 ? -1.262 -1.025 -8.560 1.00 71.88 119 VAL A O 1
ATOM 931 N N . PRO A 1 120 ? -0.617 0.892 -7.553 1.00 71.44 120 PRO A N 1
ATOM 932 C CA . PRO A 1 120 ? -0.515 1.638 -8.800 1.00 71.44 120 PRO A CA 1
ATOM 933 C C . PRO A 1 120 ? 0.714 1.176 -9.591 1.00 71.44 120 PRO A C 1
ATOM 935 O O . PRO A 1 120 ? 1.804 1.043 -9.037 1.00 71.44 120 PRO A O 1
ATOM 938 N N . LEU A 1 121 ? 0.559 0.934 -10.889 1.00 73.75 121 LEU A N 1
ATOM 939 C CA . LEU A 1 121 ? 1.674 0.856 -11.828 1.00 73.75 121 LEU A CA 1
ATOM 940 C C . LEU A 1 121 ? 2.137 2.265 -12.170 1.00 73.75 121 LEU A C 1
ATOM 942 O O . LEU A 1 121 ? 1.313 3.162 -12.365 1.00 73.75 121 LEU A O 1
ATOM 946 N N . GLY A 1 122 ? 3.454 2.412 -12.307 1.00 66.00 122 GLY A N 1
ATOM 947 C CA . GLY A 1 122 ? 4.062 3.639 -12.790 1.00 66.00 122 GLY A CA 1
ATOM 948 C C . GLY A 1 122 ? 3.518 4.036 -14.164 1.00 66.00 122 GLY A C 1
ATOM 949 O O . GLY A 1 122 ? 3.035 3.218 -14.956 1.00 66.00 122 GLY A O 1
ATOM 950 N N . THR A 1 123 ? 3.599 5.328 -14.464 1.00 68.19 123 THR A N 1
ATOM 951 C CA . THR A 1 123 ? 3.181 5.859 -15.769 1.00 68.19 123 THR A CA 1
ATOM 952 C C . THR A 1 123 ? 4.098 5.398 -16.900 1.00 68.19 123 THR A C 1
ATOM 954 O O . THR A 1 123 ? 3.630 5.253 -18.024 1.00 68.19 123 THR A O 1
ATOM 957 N N . ASP A 1 124 ? 5.363 5.098 -16.615 1.00 75.69 124 ASP A N 1
ATOM 958 C CA . ASP A 1 124 ? 6.313 4.492 -17.549 1.00 75.69 124 ASP A CA 1
ATOM 959 C C . ASP A 1 124 ? 6.511 3.000 -17.220 1.00 75.69 124 ASP A C 1
ATOM 961 O O . ASP A 1 124 ? 6.923 2.638 -16.113 1.00 75.69 124 ASP A O 1
ATOM 965 N N . LEU A 1 125 ? 6.231 2.120 -18.188 1.00 74.62 125 LEU A N 1
ATOM 966 C CA . LEU A 1 125 ? 6.338 0.662 -18.034 1.00 74.62 125 LEU A CA 1
ATOM 967 C C . LEU A 1 125 ? 7.787 0.184 -17.852 1.00 74.62 125 LEU A C 1
ATOM 969 O O . LEU A 1 125 ? 8.009 -0.892 -17.298 1.00 74.62 125 LEU A O 1
ATOM 973 N N . ALA A 1 126 ? 8.770 0.976 -18.290 1.00 77.12 126 ALA A N 1
ATOM 974 C CA . ALA A 1 126 ? 10.190 0.682 -18.116 1.00 77.12 126 ALA A CA 1
ATOM 975 C C . ALA A 1 126 ? 10.773 1.248 -16.809 1.00 77.12 126 ALA A C 1
ATOM 977 O O . ALA A 1 126 ? 11.946 1.020 -16.510 1.00 77.12 126 ALA A O 1
ATOM 978 N N . SER A 1 127 ? 9.973 1.976 -16.024 1.00 78.56 127 SER A N 1
ATOM 979 C CA . SER A 1 127 ? 10.455 2.651 -14.820 1.00 78.56 127 SER A CA 1
ATOM 980 C C . SER A 1 127 ? 10.759 1.696 -13.663 1.00 78.56 127 SER A C 1
ATOM 982 O O . SER A 1 127 ? 10.146 0.637 -13.492 1.00 78.56 127 SER A O 1
ATOM 984 N N . THR A 1 128 ? 11.677 2.131 -12.797 1.00 73.88 128 THR A N 1
ATOM 985 C CA . THR A 1 128 ? 11.955 1.486 -11.506 1.00 73.88 128 THR A CA 1
ATOM 986 C C . THR A 1 128 ? 10.696 1.386 -10.641 1.00 73.88 128 THR A C 1
ATOM 988 O O . THR A 1 128 ? 10.498 0.382 -9.964 1.00 73.88 128 THR A O 1
ATOM 991 N N . GLU A 1 129 ? 9.818 2.387 -10.706 1.00 71.88 129 GLU A N 1
ATOM 992 C CA . GLU A 1 129 ? 8.534 2.399 -10.001 1.00 71.88 129 GLU A CA 1
ATOM 993 C C . GLU A 1 129 ? 7.636 1.236 -10.446 1.00 71.88 129 GLU A C 1
ATOM 995 O O . GLU A 1 129 ? 7.147 0.479 -9.610 1.00 71.88 129 GLU A O 1
ATOM 1000 N N . THR A 1 130 ? 7.496 1.012 -11.757 1.00 77.50 130 THR A N 1
ATOM 1001 C CA . THR A 1 130 ? 6.748 -0.133 -12.298 1.00 77.50 130 THR A CA 1
ATOM 1002 C C . THR A 1 130 ? 7.315 -1.464 -11.803 1.00 77.50 130 THR A C 1
ATOM 1004 O O . THR A 1 130 ? 6.558 -2.333 -11.366 1.00 77.50 130 THR A O 1
ATOM 1007 N N . LEU A 1 131 ? 8.641 -1.628 -11.802 1.00 79.31 131 LEU A N 1
ATOM 1008 C CA . LEU A 1 131 ? 9.286 -2.837 -11.277 1.00 79.31 131 LEU A CA 1
ATOM 1009 C C . LEU A 1 131 ? 9.015 -3.044 -9.780 1.00 79.31 131 LEU A C 1
ATOM 1011 O O . LEU A 1 131 ? 8.784 -4.172 -9.344 1.00 79.31 131 LEU A O 1
ATOM 1015 N N . GLU A 1 132 ? 9.026 -1.980 -8.983 1.00 75.06 132 GLU A N 1
ATOM 1016 C CA . GLU A 1 132 ? 8.733 -2.043 -7.550 1.00 75.06 132 GLU A CA 1
ATOM 1017 C C . GLU A 1 132 ? 7.272 -2.394 -7.270 1.00 75.06 132 GLU A C 1
ATOM 1019 O O . GLU A 1 132 ? 7.004 -3.242 -6.415 1.00 75.06 132 GLU A O 1
ATOM 1024 N N . SER A 1 133 ? 6.340 -1.818 -8.028 1.00 77.50 133 SER A N 1
ATOM 1025 C CA . SER A 1 133 ? 4.917 -2.152 -7.960 1.00 77.50 133 SER A CA 1
ATOM 1026 C C . SER A 1 133 ? 4.658 -3.619 -8.304 1.00 77.50 133 SER A C 1
ATOM 1028 O O . SER A 1 133 ? 3.927 -4.306 -7.586 1.00 77.50 133 SER A O 1
ATOM 1030 N N . LEU A 1 134 ? 5.315 -4.141 -9.345 1.00 80.25 134 LEU A N 1
ATOM 1031 C CA . LEU A 1 134 ? 5.210 -5.553 -9.718 1.00 80.25 134 LEU A CA 1
ATOM 1032 C C . LEU A 1 134 ? 5.808 -6.478 -8.646 1.00 80.25 134 LEU A C 1
ATOM 1034 O O . LEU A 1 134 ? 5.170 -7.453 -8.245 1.00 80.25 134 LEU A O 1
ATOM 1038 N N . ARG A 1 135 ? 6.990 -6.142 -8.111 1.00 79.81 135 ARG A N 1
ATOM 1039 C CA . ARG A 1 135 ? 7.619 -6.869 -6.991 1.00 79.81 135 ARG A CA 1
ATOM 1040 C C . ARG A 1 135 ? 6.729 -6.896 -5.754 1.00 79.81 135 ARG A C 1
ATOM 1042 O O . ARG A 1 135 ? 6.603 -7.938 -5.111 1.00 79.81 135 ARG A O 1
ATOM 1049 N N . LEU A 1 136 ? 6.116 -5.762 -5.415 1.00 77.00 136 LEU A N 1
ATOM 1050 C CA . LEU A 1 136 ? 5.191 -5.659 -4.294 1.00 77.00 136 LEU A CA 1
ATOM 1051 C C . LEU A 1 136 ? 3.996 -6.586 -4.502 1.00 77.00 136 LEU A C 1
ATOM 1053 O O . LEU A 1 136 ? 3.677 -7.379 -3.619 1.00 77.00 136 LEU A O 1
ATOM 1057 N N . ALA A 1 137 ? 3.365 -6.521 -5.671 1.00 78.06 137 ALA A N 1
ATOM 1058 C CA . ALA A 1 137 ? 2.186 -7.318 -5.950 1.00 78.06 137 ALA A CA 1
ATOM 1059 C C . ALA A 1 137 ? 2.471 -8.828 -5.944 1.00 78.06 137 ALA A C 1
ATOM 1061 O O . ALA A 1 137 ? 1.731 -9.566 -5.293 1.00 78.06 137 ALA A O 1
ATOM 1062 N N . VAL A 1 138 ? 3.576 -9.283 -6.550 1.00 77.50 138 VAL A N 1
ATOM 1063 C CA . VAL A 1 138 ? 4.003 -10.694 -6.470 1.00 77.50 138 VAL A CA 1
ATOM 1064 C C . VAL A 1 138 ? 4.268 -11.106 -5.023 1.00 77.50 138 VAL A C 1
ATOM 1066 O O . VAL A 1 138 ? 3.780 -12.143 -4.580 1.00 77.50 138 VAL A O 1
ATOM 1069 N N . GLY A 1 139 ? 5.000 -10.293 -4.253 1.00 72.31 139 GLY A N 1
ATOM 1070 C CA . GLY A 1 139 ? 5.309 -10.607 -2.856 1.00 72.31 139 GLY A CA 1
ATOM 1071 C C . GLY A 1 139 ? 4.059 -10.730 -1.978 1.00 72.31 139 GLY A C 1
ATOM 1072 O O . GLY A 1 139 ? 3.974 -11.616 -1.127 1.00 72.31 139 GLY A O 1
ATOM 1073 N N . LEU A 1 140 ? 3.066 -9.869 -2.205 1.00 73.94 140 LEU A N 1
ATOM 1074 C CA . LEU A 1 140 ? 1.782 -9.907 -1.507 1.00 73.94 140 LEU A CA 1
ATOM 1075 C C . LEU A 1 140 ? 0.924 -11.108 -1.926 1.00 73.94 140 LEU A C 1
ATOM 1077 O O . LEU A 1 140 ? 0.346 -11.769 -1.063 1.00 73.94 140 LEU A O 1
ATOM 1081 N N . ALA A 1 141 ? 0.879 -11.433 -3.216 1.00 71.50 141 ALA A N 1
ATOM 1082 C CA . ALA A 1 141 ? 0.142 -12.589 -3.717 1.00 71.50 141 ALA A CA 1
ATOM 1083 C C . ALA A 1 141 ? 0.763 -13.923 -3.294 1.00 71.50 141 ALA A C 1
ATOM 1085 O O . ALA A 1 141 ? 0.040 -14.832 -2.896 1.00 71.50 141 ALA A O 1
ATOM 1086 N N . GLY A 1 142 ? 2.096 -14.021 -3.259 1.00 65.94 142 GLY A N 1
ATOM 1087 C CA . GLY A 1 142 ? 2.801 -15.169 -2.679 1.00 65.94 142 GLY A CA 1
ATOM 1088 C C . GLY A 1 142 ? 2.483 -15.376 -1.191 1.00 65.94 142 GLY A C 1
ATOM 1089 O O . GLY A 1 142 ? 2.562 -16.492 -0.684 1.00 65.94 142 GLY A O 1
ATOM 1090 N N . CYS A 1 143 ? 2.042 -14.324 -0.493 1.00 66.62 143 CYS A N 1
ATOM 1091 C CA . CYS A 1 143 ? 1.511 -14.393 0.871 1.00 66.62 143 CYS A CA 1
ATOM 1092 C C . CYS A 1 143 ? -0.008 -14.672 0.931 1.00 66.62 143 CYS A C 1
ATOM 1094 O O . CYS A 1 143 ? -0.613 -14.503 1.989 1.00 66.62 143 CYS A O 1
ATOM 1096 N N . GLN A 1 144 ? -0.624 -15.091 -0.180 1.00 66.75 144 GLN A N 1
ATOM 1097 C CA . GLN A 1 144 ? -2.060 -15.363 -0.332 1.00 66.75 144 GLN A CA 1
ATOM 1098 C C . GLN A 1 144 ? -2.964 -14.141 -0.090 1.00 66.75 144 GLN A C 1
ATOM 1100 O O . GLN A 1 144 ? -4.129 -14.276 0.292 1.00 66.75 144 GLN A O 1
ATOM 1105 N N . HIS A 1 145 ? -2.450 -12.928 -0.305 1.00 68.38 145 HIS A N 1
ATOM 1106 C CA . HIS A 1 145 ? -3.272 -11.719 -0.277 1.00 68.38 145 HIS A CA 1
ATOM 1107 C C . HIS A 1 145 ? -3.891 -11.441 -1.646 1.00 68.38 145 HIS A C 1
ATOM 1109 O O . HIS A 1 145 ? -3.275 -11.688 -2.682 1.00 68.38 145 HIS A O 1
ATOM 1115 N N . ARG A 1 146 ? -5.108 -10.884 -1.653 1.00 66.25 146 ARG A N 1
ATOM 1116 C CA . ARG A 1 146 ? -5.726 -10.386 -2.884 1.00 66.25 146 ARG A CA 1
ATOM 1117 C C . ARG A 1 146 ? -5.118 -9.030 -3.219 1.00 66.25 146 ARG A C 1
ATOM 1119 O O . ARG A 1 146 ? -5.231 -8.079 -2.443 1.00 66.25 146 ARG A O 1
ATOM 1126 N N . VAL A 1 147 ? -4.462 -8.965 -4.371 1.00 68.38 147 VAL A N 1
ATOM 1127 C CA . VAL A 1 147 ? -3.811 -7.757 -4.873 1.00 68.38 147 VAL A CA 1
ATOM 1128 C C . VAL A 1 147 ? -4.478 -7.349 -6.170 1.00 68.38 147 VAL A C 1
ATOM 1130 O O . VAL A 1 147 ? -4.697 -8.181 -7.047 1.00 68.38 147 VAL A O 1
ATOM 1133 N N . THR A 1 148 ? -4.770 -6.063 -6.279 1.00 67.50 148 THR A N 1
ATOM 1134 C CA . THR A 1 148 ? -5.284 -5.435 -7.490 1.00 67.50 148 THR A CA 1
ATOM 1135 C C . THR A 1 148 ? -4.204 -4.500 -7.994 1.00 67.50 148 THR A C 1
ATOM 1137 O O . THR A 1 148 ? -3.777 -3.594 -7.284 1.00 67.50 148 THR A O 1
ATOM 1140 N N . ILE A 1 149 ? -3.751 -4.702 -9.221 1.00 68.00 149 ILE A N 1
ATOM 1141 C CA . ILE A 1 149 ? -2.831 -3.766 -9.867 1.00 68.00 149 ILE A CA 1
ATOM 1142 C C . ILE A 1 149 ? -3.641 -2.877 -10.802 1.00 68.00 149 ILE A C 1
ATOM 1144 O O . ILE A 1 149 ? -4.495 -3.391 -11.522 1.00 68.00 149 ILE A O 1
ATOM 1148 N N . TYR A 1 150 ? -3.396 -1.568 -10.782 1.00 66.69 150 TYR A N 1
ATOM 1149 C CA . TYR A 1 150 ? -4.109 -0.602 -11.622 1.00 66.69 150 TYR A CA 1
ATOM 1150 C C . TYR A 1 150 ? -3.165 0.475 -12.167 1.00 66.69 150 TYR A C 1
ATOM 1152 O O . TYR A 1 150 ? -2.085 0.680 -11.622 1.00 66.69 150 TYR A O 1
ATOM 1160 N N . ARG A 1 151 ? -3.562 1.193 -13.224 1.00 64.44 151 ARG A N 1
ATOM 1161 C CA . ARG A 1 151 ? -2.832 2.364 -13.748 1.00 64.44 151 ARG A CA 1
ATOM 1162 C C . ARG A 1 151 ? -3.718 3.601 -13.671 1.00 64.44 151 ARG A C 1
ATOM 1164 O O . ARG A 1 151 ? -4.880 3.537 -14.050 1.00 64.44 151 ARG A O 1
ATOM 1171 N N . GLU A 1 152 ? -3.165 4.720 -13.208 1.00 55.38 152 GLU A N 1
ATOM 1172 C CA . GLU A 1 152 ? -3.928 5.955 -12.961 1.00 55.38 152 GLU A CA 1
ATOM 1173 C C . GLU A 1 152 ? -4.462 6.620 -14.237 1.00 55.38 152 GLU A C 1
ATOM 1175 O O . GLU A 1 152 ? -5.493 7.286 -14.202 1.00 55.38 152 GLU A O 1
ATOM 1180 N N . THR A 1 153 ? -3.791 6.436 -15.379 1.00 52.81 153 THR A N 1
ATOM 1181 C CA . THR A 1 153 ? -4.194 7.032 -16.659 1.00 52.81 153 THR A CA 1
ATOM 1182 C C . THR A 1 153 ? -3.943 6.093 -17.846 1.00 52.81 153 THR A C 1
ATOM 1184 O O . THR A 1 153 ? -2.878 5.491 -17.978 1.00 52.81 153 THR A O 1
ATOM 1187 N N . GLY A 1 154 ? -4.941 5.994 -18.733 1.00 48.12 154 GLY A N 1
ATOM 1188 C CA . GLY A 1 154 ? -4.762 5.689 -20.157 1.00 48.12 154 GLY A CA 1
ATOM 1189 C C . GLY A 1 154 ? -4.170 4.327 -20.525 1.00 48.12 154 GLY A C 1
ATOM 1190 O O . GLY A 1 154 ? -3.076 4.262 -21.083 1.00 48.12 154 GLY A O 1
ATOM 1191 N N . TRP A 1 155 ? -4.925 3.243 -20.345 1.00 49.62 155 TRP A N 1
ATOM 1192 C CA . TRP A 1 155 ? -4.889 2.182 -21.359 1.00 49.62 155 TRP A CA 1
ATOM 1193 C C . TRP A 1 155 ? -5.995 2.525 -22.341 1.00 49.62 155 TRP A C 1
ATOM 1195 O O . TRP A 1 155 ? -7.166 2.555 -21.971 1.00 49.62 155 TRP A O 1
ATOM 1205 N N . ASN A 1 156 ? -5.626 2.878 -23.571 1.00 51.25 156 ASN A N 1
ATOM 1206 C CA . ASN A 1 156 ? -6.596 3.022 -24.648 1.00 51.25 156 ASN A CA 1
ATOM 1207 C C . ASN A 1 156 ? -7.184 1.633 -24.909 1.00 51.25 156 ASN A C 1
ATOM 1209 O O . ASN A 1 156 ? -6.629 0.891 -25.709 1.00 51.25 156 ASN A O 1
ATOM 1213 N N . SER A 1 157 ? -8.235 1.270 -24.168 1.00 48.06 157 SER A N 1
ATOM 1214 C CA . SER A 1 157 ? -9.074 0.063 -24.301 1.00 48.06 157 SER A CA 1
ATOM 1215 C C . SER A 1 157 ? -8.375 -1.299 -24.186 1.00 48.06 157 SER A C 1
ATOM 1217 O O . SER A 1 157 ? -9.048 -2.300 -23.967 1.00 48.06 157 SER A O 1
ATOM 1219 N N . ASN A 1 158 ? -7.053 -1.355 -24.324 1.00 53.06 158 ASN A N 1
ATOM 1220 C CA . ASN A 1 158 ? -6.278 -2.570 -24.435 1.00 53.06 158 ASN A CA 1
ATOM 1221 C C . ASN A 1 158 ? -5.139 -2.553 -23.435 1.00 53.06 158 ASN A C 1
ATOM 1223 O O . ASN A 1 158 ? -4.397 -1.566 -23.351 1.00 53.06 158 ASN A O 1
ATOM 1227 N N . PRO A 1 159 ? -4.962 -3.659 -22.715 1.00 57.53 159 PRO A N 1
ATOM 1228 C CA . PRO A 1 159 ? -3.840 -3.779 -21.843 1.00 57.53 159 PRO A CA 1
ATOM 1229 C C . PRO A 1 159 ? -2.521 -3.970 -22.601 1.00 57.53 159 PRO A C 1
ATOM 1231 O O . PRO A 1 159 ? -2.523 -4.656 -23.623 1.00 57.53 159 PRO A O 1
ATOM 1234 N N . PRO A 1 160 ? -1.408 -3.346 -22.152 1.00 59.47 160 PRO A N 1
ATOM 1235 C CA . PRO A 1 160 ? -0.091 -3.513 -22.702 1.00 59.47 160 PRO A CA 1
ATOM 1236 C C . PRO A 1 160 ? 0.208 -4.991 -22.670 1.00 59.47 160 PRO A C 1
ATOM 1238 O O . PRO A 1 160 ? 0.042 -5.692 -21.665 1.00 59.47 160 PRO A O 1
ATOM 1241 N N . SER A 1 161 ? 0.649 -5.456 -23.820 1.00 66.88 161 SER A N 1
ATOM 1242 C CA . SER A 1 161 ? 1.174 -6.793 -23.940 1.00 66.88 161 SER A CA 1
ATOM 1243 C C . SER A 1 161 ? 2.376 -6.942 -23.004 1.00 66.88 161 SER A C 1
ATOM 1245 O O . SER A 1 161 ? 3.151 -6.003 -22.812 1.00 66.88 161 SER A O 1
ATOM 1247 N N . ALA A 1 162 ? 2.605 -8.146 -22.469 1.00 68.00 162 ALA A N 1
ATOM 1248 C CA . ALA A 1 162 ? 3.795 -8.431 -21.658 1.00 68.00 162 ALA A CA 1
ATOM 1249 C C . ALA A 1 162 ? 5.106 -8.019 -22.370 1.00 68.00 162 ALA A C 1
ATOM 1251 O O . ALA A 1 162 ? 6.098 -7.696 -21.727 1.00 68.00 162 ALA A O 1
ATOM 1252 N N . LYS A 1 163 ? 5.108 -7.960 -23.709 1.00 68.75 163 LYS A N 1
ATOM 1253 C CA . LYS A 1 163 ? 6.248 -7.541 -24.538 1.00 68.75 163 LYS A CA 1
ATOM 1254 C C . LYS A 1 163 ? 6.646 -6.071 -24.358 1.00 68.75 163 LYS A C 1
ATOM 1256 O O . LYS A 1 163 ? 7.798 -5.744 -24.627 1.00 68.75 163 LYS A O 1
ATOM 1261 N N . GLU A 1 164 ? 5.734 -5.216 -23.901 1.00 71.19 164 GLU A N 1
ATOM 1262 C CA . GLU A 1 164 ? 5.978 -3.788 -23.642 1.00 71.19 164 GLU A CA 1
ATOM 1263 C C . GLU A 1 164 ? 6.714 -3.545 -22.319 1.00 71.19 164 GLU A C 1
ATOM 1265 O O . GLU A 1 164 ? 7.236 -2.457 -22.085 1.00 71.19 164 GLU A O 1
ATOM 1270 N N . PHE A 1 165 ? 6.808 -4.570 -21.471 1.00 74.56 165 PHE A N 1
ATOM 1271 C CA . PHE A 1 165 ? 7.557 -4.518 -20.226 1.00 74.56 165 PHE A CA 1
ATOM 1272 C C . PHE A 1 165 ? 9.021 -4.941 -20.436 1.00 74.56 165 PHE A C 1
ATOM 1274 O O . PHE A 1 165 ? 9.308 -5.846 -21.236 1.00 74.56 165 PHE A O 1
ATOM 1281 N N . PRO A 1 166 ? 9.972 -4.343 -19.692 1.00 77.50 166 PRO A N 1
ATOM 1282 C CA . PRO A 1 166 ? 11.358 -4.802 -19.676 1.00 77.50 166 PRO A CA 1
ATOM 1283 C C . PRO A 1 166 ? 11.451 -6.262 -19.207 1.00 77.50 166 PRO A C 1
ATOM 1285 O O . PRO A 1 166 ? 10.580 -6.758 -18.495 1.00 77.50 166 PRO A O 1
ATOM 1288 N N . ALA A 1 167 ? 12.526 -6.963 -19.587 1.00 79.12 167 ALA A N 1
ATOM 1289 C CA . ALA A 1 167 ? 12.682 -8.403 -19.338 1.00 79.12 167 ALA A CA 1
ATOM 1290 C C . ALA A 1 167 ? 12.477 -8.808 -17.872 1.00 79.12 167 ALA A C 1
ATOM 1292 O O . ALA A 1 167 ? 11.860 -9.831 -17.596 1.00 79.12 167 ALA A O 1
ATOM 1293 N N . GLU A 1 168 ? 12.945 -7.977 -16.944 1.00 78.31 168 GLU A N 1
ATOM 1294 C CA . GLU A 1 168 ? 12.775 -8.208 -15.514 1.00 78.31 168 GLU A CA 1
ATOM 1295 C C . GLU A 1 168 ? 11.311 -8.061 -15.057 1.00 78.31 168 GLU A C 1
ATOM 1297 O O . GLU A 1 168 ? 10.828 -8.869 -14.270 1.00 78.31 168 GLU A O 1
ATOM 1302 N N . ALA A 1 169 ? 10.575 -7.079 -15.584 1.00 77.56 169 ALA A N 1
ATOM 1303 C CA . ALA A 1 169 ? 9.153 -6.892 -15.289 1.00 77.56 169 ALA A CA 1
ATOM 1304 C C . ALA A 1 169 ? 8.301 -8.048 -15.836 1.00 77.56 169 ALA A C 1
ATOM 1306 O O . ALA A 1 169 ? 7.342 -8.461 -15.185 1.00 77.56 169 ALA A O 1
ATOM 1307 N N . ARG A 1 170 ? 8.688 -8.618 -16.985 1.00 77.50 170 ARG A N 1
ATOM 1308 C CA . ARG A 1 170 ? 8.022 -9.792 -17.570 1.00 77.50 170 ARG A CA 1
ATOM 1309 C C . ARG A 1 170 ? 8.068 -11.011 -16.656 1.00 77.50 170 ARG A C 1
ATOM 1311 O O . ARG A 1 170 ? 7.036 -11.630 -16.455 1.00 77.50 170 ARG A O 1
ATOM 1318 N N . ALA A 1 171 ? 9.211 -11.282 -16.023 1.00 81.00 171 ALA A N 1
ATOM 1319 C CA . ALA A 1 171 ? 9.327 -12.398 -15.083 1.00 81.00 171 ALA A CA 1
ATOM 1320 C C . ALA A 1 171 ? 8.344 -12.275 -13.904 1.00 81.00 171 ALA A C 1
ATOM 1322 O O . ALA A 1 171 ? 7.794 -13.274 -13.448 1.00 81.00 171 ALA A O 1
ATOM 1323 N N . TYR A 1 172 ? 8.086 -11.051 -13.423 1.00 80.56 172 TYR A N 1
ATOM 1324 C CA . TYR A 1 172 ? 7.053 -10.840 -12.410 1.00 80.56 172 TYR A CA 1
ATOM 1325 C C . TYR A 1 172 ? 5.661 -11.084 -12.979 1.00 80.56 172 TYR A C 1
ATOM 1327 O O . TYR A 1 172 ? 4.897 -11.787 -12.338 1.00 80.56 172 TYR A O 1
ATOM 1335 N N . LEU A 1 173 ? 5.342 -10.552 -14.163 1.00 73.31 173 LEU A N 1
ATOM 1336 C CA . LEU A 1 173 ? 4.048 -10.755 -14.825 1.00 73.31 173 LEU A CA 1
ATOM 1337 C C . LEU A 1 173 ? 3.731 -12.242 -15.062 1.00 73.31 173 LEU A C 1
ATOM 1339 O O . LEU A 1 173 ? 2.608 -12.666 -14.800 1.00 73.31 173 LEU A O 1
ATOM 1343 N N . ASP A 1 174 ? 4.719 -13.043 -15.459 1.00 76.50 174 ASP A N 1
ATOM 1344 C CA . ASP A 1 174 ? 4.560 -14.492 -15.620 1.00 76.50 174 ASP A CA 1
ATOM 1345 C C . ASP A 1 174 ? 4.201 -15.155 -14.274 1.00 76.50 174 ASP A C 1
ATOM 1347 O O . ASP A 1 174 ? 3.201 -15.868 -14.170 1.00 76.50 174 ASP A O 1
ATOM 1351 N N . LEU A 1 175 ? 4.932 -14.816 -13.201 1.00 76.12 175 LEU A N 1
ATOM 1352 C CA . LEU A 1 175 ? 4.623 -15.268 -11.836 1.00 76.12 175 LEU A CA 1
ATOM 1353 C C . LEU A 1 175 ? 3.237 -14.801 -11.363 1.00 76.12 175 LEU A C 1
ATOM 1355 O O . LEU A 1 175 ? 2.560 -15.512 -10.625 1.00 76.12 175 LEU A O 1
ATOM 1359 N N . MET A 1 176 ? 2.792 -13.608 -11.762 1.00 73.94 176 MET A N 1
ATOM 1360 C CA . MET A 1 176 ? 1.459 -13.103 -11.422 1.00 73.94 176 MET A CA 1
ATOM 1361 C C . MET A 1 176 ? 0.350 -13.967 -12.021 1.00 73.94 176 MET A C 1
ATOM 1363 O O . MET A 1 176 ? -0.646 -14.209 -11.336 1.00 73.94 176 MET A O 1
ATOM 1367 N N . SER A 1 177 ? 0.533 -14.438 -13.260 1.00 70.19 177 SER A N 1
ATOM 1368 C CA . SER A 1 177 ? -0.409 -15.343 -13.930 1.00 70.19 177 SER A CA 1
ATOM 1369 C C . SER A 1 177 ? -0.517 -16.671 -13.175 1.00 70.19 177 SER A C 1
ATOM 1371 O O . SER A 1 177 ? -1.617 -17.107 -12.834 1.00 70.19 177 SER A O 1
ATOM 1373 N N . GLU A 1 178 ? 0.624 -17.253 -12.789 1.00 72.75 178 GLU A N 1
ATOM 1374 C CA . GLU A 1 178 ? 0.678 -18.488 -11.991 1.00 72.75 178 GLU A CA 1
ATOM 1375 C C . GLU A 1 178 ? 0.023 -18.336 -10.607 1.00 72.75 178 GLU A C 1
ATOM 1377 O O . GLU A 1 178 ? -0.624 -19.258 -10.109 1.00 72.75 178 GLU A O 1
ATOM 1382 N N . LEU A 1 179 ? 0.162 -17.159 -9.991 1.00 65.00 179 LEU A N 1
ATOM 1383 C CA . LEU A 1 179 ? -0.405 -16.836 -8.679 1.00 65.00 179 LEU A CA 1
ATOM 1384 C C . LEU A 1 179 ? -1.872 -16.372 -8.740 1.00 65.00 179 LEU A C 1
ATOM 1386 O O . LEU A 1 179 ? -2.465 -16.091 -7.695 1.00 65.00 179 LEU A O 1
ATOM 1390 N N . GLY A 1 180 ? -2.469 -16.278 -9.934 1.00 63.16 180 GLY A N 1
ATOM 1391 C CA . GLY A 1 180 ? -3.852 -15.838 -10.123 1.00 63.16 180 GLY A CA 1
ATOM 1392 C C . GLY A 1 180 ? -4.099 -14.370 -9.750 1.00 63.16 180 GLY A C 1
ATOM 1393 O O . GLY A 1 180 ? -5.211 -14.012 -9.353 1.00 63.16 180 GLY A O 1
ATOM 1394 N N . ILE A 1 181 ? -3.077 -13.512 -9.841 1.00 64.62 181 ILE A N 1
ATOM 1395 C CA . ILE A 1 181 ? -3.223 -12.071 -9.601 1.00 64.62 181 ILE A CA 1
ATOM 1396 C C . ILE A 1 181 ? -3.994 -11.453 -10.761 1.00 64.62 181 ILE A C 1
ATOM 1398 O O . ILE A 1 181 ? -3.689 -11.677 -11.929 1.00 64.62 181 ILE A O 1
ATOM 1402 N N . THR A 1 182 ? -4.984 -10.627 -10.436 1.00 60.34 182 THR A N 1
ATOM 1403 C CA . THR A 1 182 ? -5.763 -9.903 -11.440 1.00 60.34 182 THR A CA 1
ATOM 1404 C C . THR A 1 182 ? -5.180 -8.502 -11.625 1.00 60.34 182 THR A C 1
ATOM 1406 O O . THR A 1 182 ? -5.129 -7.708 -10.682 1.00 60.34 182 THR A O 1
ATOM 1409 N N . VAL A 1 183 ? -4.733 -8.183 -12.840 1.00 58.72 183 VAL A N 1
ATOM 1410 C CA . VAL A 1 183 ? -4.367 -6.810 -13.220 1.00 58.72 183 VAL A CA 1
ATOM 1411 C C . VAL A 1 183 ? -5.573 -6.174 -13.891 1.00 58.72 183 VAL A C 1
ATOM 1413 O O . VAL A 1 183 ? -6.173 -6.784 -14.774 1.00 58.72 183 VAL A O 1
ATOM 1416 N N . HIS A 1 184 ? -5.920 -4.970 -13.452 1.00 56.22 184 HIS A N 1
ATOM 1417 C CA . HIS A 1 184 ? -7.063 -4.213 -13.935 1.00 56.22 184 HIS A CA 1
ATOM 1418 C C . HIS A 1 184 ? -6.581 -2.976 -14.683 1.00 56.22 184 HIS A C 1
ATOM 1420 O O . HIS A 1 184 ? -5.634 -2.307 -14.265 1.00 56.22 184 HIS A O 1
ATOM 1426 N N . SER A 1 185 ? -7.274 -2.630 -15.763 1.00 45.28 185 SER A N 1
ATOM 1427 C CA . SER A 1 185 ? -7.051 -1.371 -16.464 1.00 45.28 185 SER A CA 1
ATOM 1428 C C . SER A 1 185 ? -8.315 -0.551 -16.547 1.00 45.28 185 SER A C 1
ATOM 1430 O O . SER A 1 185 ? -9.292 -0.998 -17.134 1.00 45.28 185 SER A O 1
ATOM 1432 N N . GLY A 1 186 ? -8.272 0.655 -16.006 1.00 45.12 186 GLY A N 1
ATOM 1433 C CA . GLY A 1 186 ? -9.370 1.602 -16.071 1.00 45.12 186 GLY A CA 1
ATOM 1434 C C . GLY A 1 186 ? -9.062 2.816 -15.201 1.00 45.12 186 GLY A C 1
ATOM 1435 O O . GLY A 1 186 ? -8.191 2.723 -14.331 1.00 45.12 186 GLY A O 1
ATOM 1436 N N . PRO A 1 187 ? -9.749 3.954 -15.420 1.00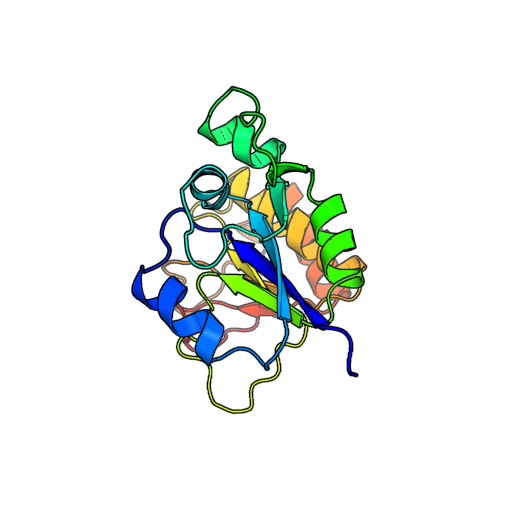 45.28 187 PRO A N 1
ATOM 1437 C CA . PRO A 1 187 ? -9.801 4.995 -14.399 1.00 45.28 187 PRO A CA 1
ATOM 1438 C C . PRO A 1 187 ? -10.338 4.391 -13.095 1.00 45.28 187 PRO A C 1
ATOM 1440 O O . PRO A 1 187 ? -10.985 3.344 -13.125 1.00 45.28 187 PRO A O 1
ATOM 1443 N N . GLU A 1 188 ? -10.069 5.035 -11.960 1.00 46.91 188 GLU A N 1
ATOM 1444 C CA . GLU A 1 188 ? -10.646 4.670 -10.657 1.00 46.91 188 GLU A CA 1
ATOM 1445 C C . GLU A 1 188 ? -12.134 4.287 -10.817 1.00 46.91 188 GLU A C 1
ATOM 1447 O O . GLU A 1 188 ? -12.956 5.112 -11.208 1.00 46.91 188 GLU A O 1
ATOM 1452 N N . GLY A 1 189 ? -12.465 3.003 -10.629 1.00 45.81 189 GLY A N 1
ATOM 1453 C CA . GLY A 1 189 ? -13.836 2.487 -10.729 1.00 45.81 189 GLY A CA 1
ATOM 1454 C C . GLY A 1 189 ? -14.384 2.163 -12.133 1.00 45.81 189 GLY A C 1
ATOM 1455 O O . GLY A 1 189 ? -15.562 1.829 -12.237 1.00 45.81 189 GLY A O 1
ATOM 1456 N N . GLY A 1 190 ? -13.583 2.227 -13.201 1.00 35.97 190 GLY A N 1
ATOM 1457 C CA . GLY A 1 190 ? -13.973 1.848 -14.569 1.00 35.97 190 GLY A CA 1
ATOM 1458 C C . GLY A 1 190 ? -13.739 0.367 -14.899 1.00 35.97 190 GLY A C 1
ATOM 1459 O O . GLY A 1 190 ? -12.935 -0.297 -14.248 1.00 35.97 190 GLY A O 1
ATOM 1460 N N . GLU A 1 191 ? -14.461 -0.146 -15.904 1.00 34.38 191 GLU A N 1
ATOM 1461 C CA . GLU A 1 191 ? -14.492 -1.553 -16.341 1.00 34.38 191 GLU A CA 1
ATOM 1462 C C . GLU A 1 191 ? -13.146 -2.279 -16.216 1.00 34.38 191 GLU A C 1
ATOM 1464 O O . GLU A 1 191 ? -12.123 -1.880 -16.764 1.00 34.38 191 GLU A O 1
ATOM 1469 N N . SER A 1 192 ? -13.160 -3.388 -15.480 1.00 36.81 192 SER A N 1
ATOM 1470 C CA . SER A 1 192 ? -11.982 -4.218 -15.269 1.00 36.81 192 SER A CA 1
ATOM 1471 C C . SER A 1 192 ? -11.634 -4.987 -16.536 1.00 36.81 192 SER A C 1
ATOM 1473 O O . SER A 1 192 ? -12.236 -6.025 -16.809 1.00 36.81 192 SER A O 1
ATOM 1475 N N . VAL A 1 193 ? -10.615 -4.549 -17.274 1.00 32.69 193 VAL A N 1
ATOM 1476 C CA . VAL A 1 193 ? -9.944 -5.462 -18.205 1.00 32.69 193 VAL A CA 1
ATOM 1477 C C . VAL A 1 193 ? -8.992 -6.323 -17.393 1.00 32.69 193 VAL A C 1
ATOM 1479 O O . VAL A 1 193 ? -7.958 -5.849 -16.929 1.00 32.69 193 VAL A O 1
ATOM 1482 N N . ILE A 1 194 ? -9.375 -7.581 -17.187 1.00 37.78 194 ILE A N 1
ATOM 1483 C CA . ILE A 1 194 ? -8.488 -8.599 -16.631 1.00 37.78 194 ILE A CA 1
ATOM 1484 C C . ILE A 1 194 ? -7.411 -8.863 -17.679 1.00 37.78 194 ILE A C 1
ATOM 1486 O O . ILE A 1 194 ? -7.714 -9.402 -18.746 1.00 37.78 194 ILE A O 1
ATOM 1490 N N . LEU A 1 195 ? -6.155 -8.535 -17.379 1.00 34.81 195 LEU A N 1
ATOM 1491 C CA . LEU A 1 195 ? -5.048 -9.152 -18.106 1.00 34.81 195 LEU A CA 1
ATOM 1492 C C . LEU A 1 195 ? -5.059 -10.645 -17.790 1.00 34.81 195 LEU A C 1
ATOM 1494 O O . LEU A 1 195 ? -4.633 -11.074 -16.720 1.00 34.81 195 LEU A O 1
ATOM 1498 N N . ARG A 1 196 ? -5.572 -11.434 -18.731 1.00 31.92 196 ARG A N 1
ATOM 1499 C CA . ARG A 1 196 ? -5.194 -12.838 -18.847 1.00 31.92 196 ARG A CA 1
ATOM 1500 C C . ARG A 1 196 ? -3.851 -12.844 -19.565 1.00 31.92 196 ARG A C 1
ATOM 1502 O O . ARG A 1 196 ? -3.813 -12.544 -20.756 1.00 31.92 196 ARG A O 1
ATOM 1509 N N . ILE A 1 197 ? -2.783 -13.057 -18.804 1.00 34.84 197 ILE A N 1
ATOM 1510 C CA . ILE A 1 197 ? -1.422 -13.227 -19.321 1.00 34.84 197 ILE A CA 1
ATOM 1511 C C . ILE A 1 197 ? -1.274 -14.681 -19.749 1.00 34.84 197 ILE A C 1
ATOM 1513 O O . ILE A 1 197 ? -1.565 -15.550 -18.892 1.00 34.84 197 ILE A O 1
#

pLDDT: mean 73.65, std 15.01, range [31.92, 94.94]

Sequence (197 aa):
MNSPSPLLLVITRRHIPDTLWDELPAQLPPAQTPHLFFTGEGTILATAPLPLWSQARRVVCTHAFLQHWRHPPPPLPNLTAGRLAHLGRLLRECTLATTLPLPTWPLQPGTPGNKQVAVPLGTDLASTETLESLRLAVGLAGCQHRVTIYRETGWNSNPPSAKEFPAEARAYLDLMSELGITVHSGPEGGESVILRI